Protein AF-A0A968L9D4-F1 (afdb_monomer)

Sequence (248 aa):
WASFGVEYVLESTGVYTDIDKAEAHTRAGAKRVVISAPSKDAPMFVMGVNHDKYRGEPIVSNASCTTNCLAPVAKVLNDNWGIVEGLMTTVHATTATQKTVDGPSKKDWRGGRAAAFNIIPSSTGAAKAVGKVIPELNGKLTGMAFRVPTADVSVVDLTCRLAKPAKYDDIKAVMKKTSETTMKGILGYTEDEVVSSDFIGEVCTSVFDAKAGISLNDNFVKIIAWYDNEWGYSSKCVDLIVHMASVK

Nearest PDB structures (foldseek):
  8i7e-assembly1_A  TM=9.988E-01  e=2.306E-47  Salmonella enterica subsp. enterica serovar Typhi
  4p8r-assembly1_A  TM=9.986E-01  e=4.668E-47  Trypanosoma brucei brucei TREU927
  1gae-assembly1_O  TM=9.908E-01  e=2.028E-47  Escherichia coli
  6m5x-assembly1_Q  TM=9.983E-01  e=6.469E-46  Trichoderma virens Gv29-8
  4lsm-assembly1_A  TM=9.990E-01  e=1.587E-45  Trypanosoma cruzi strain CL Brener

Solvent-accessible surface area (backbone atoms only — not comparable to full-atom values): 12832 Å² total; per-residue (Å²): 68,48,94,74,70,37,46,71,41,77,50,71,84,84,78,51,46,39,54,85,53,45,42,57,48,43,75,38,45,22,68,32,37,39,22,70,36,63,35,91,73,30,57,56,35,36,81,83,66,36,43,89,70,68,82,79,72,49,54,35,11,52,27,39,44,65,26,46,26,48,38,57,59,50,48,58,47,33,77,75,34,32,65,64,37,35,46,32,41,30,51,29,34,47,58,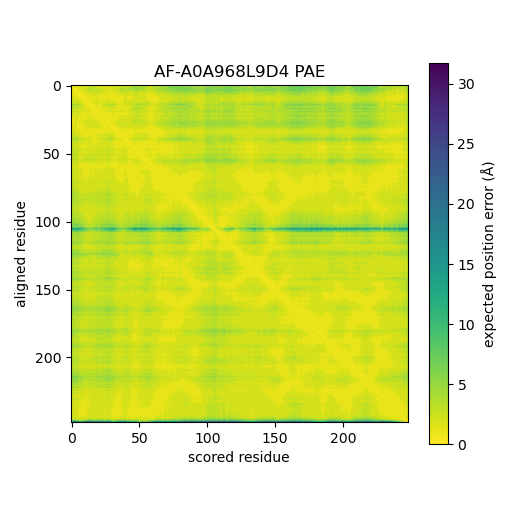92,86,48,29,84,49,75,50,93,35,96,90,39,67,56,50,8,38,28,37,76,79,38,80,33,69,43,86,50,64,41,40,45,49,34,16,71,52,40,62,92,40,49,91,29,34,37,44,38,32,33,33,31,68,37,81,60,33,27,35,40,38,40,40,34,34,37,71,38,74,45,55,68,68,56,53,47,51,52,48,43,54,34,21,74,51,85,26,52,72,36,32,39,63,43,79,68,98,76,59,63,78,80,33,67,78,30,56,28,22,14,29,36,35,60,74,79,31,52,64,84,47,46,37,35,38,35,46,31,29,38,22,15,55,61,48,5,37,51,49,47,52,51,52,50,53,53,50,57,71,69,58,128

Structure (mmCIF, N/CA/C/O backbone):
data_AF-A0A968L9D4-F1
#
_entry.id   AF-A0A968L9D4-F1
#
loop_
_atom_site.group_PDB
_atom_site.id
_atom_site.type_symbol
_atom_site.label_atom_id
_atom_site.label_alt_id
_atom_site.label_comp_id
_atom_site.label_asym_id
_atom_site.label_entity_id
_atom_site.label_seq_id
_atom_site.pdbx_PDB_ins_code
_atom_site.Cartn_x
_atom_site.Cartn_y
_atom_site.Cartn_z
_atom_site.occupancy
_atom_site.B_iso_or_equiv
_atom_site.auth_seq_id
_atom_site.auth_comp_id
_atom_site.auth_asym_id
_atom_site.auth_atom_id
_atom_site.pdbx_PDB_model_num
ATOM 1 N N . TRP A 1 1 ? 10.216 -2.794 -27.868 1.00 97.31 1 TRP A N 1
ATOM 2 C CA . TRP A 1 1 ? 8.783 -3.064 -27.645 1.00 97.31 1 TRP A CA 1
ATOM 3 C C . TRP A 1 1 ? 7.980 -3.069 -28.933 1.00 97.31 1 TRP A C 1
ATOM 5 O O . TRP A 1 1 ? 7.283 -4.052 -29.150 1.00 97.31 1 TRP A O 1
ATOM 15 N N . ALA A 1 2 ? 8.129 -2.072 -29.817 1.00 96.88 2 ALA A N 1
ATOM 16 C CA . ALA A 1 2 ? 7.386 -2.011 -31.087 1.00 96.88 2 ALA A CA 1
ATOM 17 C C . ALA A 1 2 ? 7.438 -3.307 -31.921 1.00 96.88 2 ALA A C 1
ATOM 19 O O . ALA A 1 2 ? 6.403 -3.775 -32.380 1.00 96.88 2 ALA A O 1
ATOM 20 N N . SER A 1 3 ? 8.614 -3.934 -32.058 1.00 97.75 3 SER A N 1
ATOM 21 C CA . SER A 1 3 ? 8.786 -5.186 -32.819 1.00 97.75 3 SER A CA 1
ATOM 22 C C . SER A 1 3 ? 7.979 -6.374 -32.281 1.00 97.75 3 SER A C 1
ATOM 24 O O . SER A 1 3 ? 7.747 -7.326 -33.015 1.00 97.75 3 SER A O 1
ATOM 26 N N . PHE A 1 4 ? 7.570 -6.328 -31.010 1.00 97.12 4 PHE A N 1
ATOM 27 C CA . PHE A 1 4 ? 6.778 -7.363 -30.341 1.00 97.12 4 PHE A CA 1
ATOM 28 C C . PHE A 1 4 ? 5.308 -6.955 -30.153 1.00 97.12 4 PHE A C 1
ATOM 30 O O . PHE A 1 4 ? 4.556 -7.692 -29.527 1.00 97.12 4 PHE A O 1
ATOM 37 N N . GLY A 1 5 ? 4.896 -5.775 -30.636 1.00 97.12 5 GLY A N 1
ATOM 38 C CA . GLY A 1 5 ? 3.528 -5.274 -30.457 1.00 97.12 5 GLY A CA 1
ATOM 39 C C . GLY A 1 5 ? 3.155 -4.943 -29.005 1.00 97.12 5 GLY A C 1
ATOM 40 O O . GLY A 1 5 ? 1.977 -4.922 -28.666 1.00 97.12 5 GLY A O 1
ATOM 41 N N . VAL A 1 6 ? 4.138 -4.703 -28.130 1.00 98.06 6 VAL A N 1
ATOM 42 C CA . VAL A 1 6 ? 3.889 -4.405 -26.710 1.00 98.06 6 VAL A CA 1
ATOM 43 C C . VAL A 1 6 ? 3.475 -2.945 -26.540 1.00 98.06 6 VAL A C 1
ATOM 45 O O . VAL A 1 6 ? 4.286 -2.040 -26.741 1.00 98.06 6 VAL A O 1
ATOM 48 N N . GLU A 1 7 ? 2.223 -2.718 -26.138 1.00 97.69 7 GLU A N 1
ATOM 49 C CA . GLU A 1 7 ? 1.677 -1.372 -25.922 1.00 97.69 7 GLU A CA 1
ATOM 50 C C . GLU A 1 7 ? 1.855 -0.862 -24.486 1.00 97.69 7 GLU A C 1
ATOM 52 O O . GLU A 1 7 ? 2.190 0.308 -24.293 1.00 97.69 7 GLU A O 1
ATOM 57 N N . TYR A 1 8 ? 1.664 -1.732 -23.493 1.00 98.44 8 TYR A N 1
ATOM 58 C CA . TYR A 1 8 ? 1.812 -1.427 -22.069 1.00 98.44 8 TYR A CA 1
ATOM 59 C C . TYR A 1 8 ? 2.992 -2.206 -21.499 1.00 98.44 8 TYR A C 1
ATOM 61 O O . TYR A 1 8 ? 3.118 -3.407 -21.729 1.00 98.44 8 TYR A O 1
ATOM 69 N N . VAL A 1 9 ? 3.844 -1.524 -20.738 1.00 98.56 9 VAL A N 1
ATOM 70 C CA . VAL A 1 9 ? 4.988 -2.131 -20.051 1.00 98.56 9 VAL A CA 1
ATOM 71 C C . VAL A 1 9 ? 4.817 -1.957 -18.551 1.00 98.56 9 VAL A C 1
ATOM 73 O O . VAL A 1 9 ? 4.619 -0.839 -18.078 1.00 98.56 9 VAL A O 1
ATOM 76 N N . LEU A 1 10 ? 4.929 -3.054 -17.807 1.00 98.69 10 LEU A N 1
ATOM 77 C CA . LEU A 1 10 ? 5.096 -3.020 -16.360 1.00 98.69 10 LEU A CA 1
ATOM 78 C C . LEU A 1 10 ? 6.596 -2.936 -16.053 1.00 98.69 10 LEU A C 1
ATOM 80 O O . LEU A 1 10 ? 7.332 -3.896 -16.265 1.00 98.69 10 LEU A O 1
ATOM 84 N N . GLU A 1 11 ? 7.057 -1.777 -15.594 1.00 98.56 11 GLU A N 1
ATOM 85 C CA . GLU A 1 11 ? 8.438 -1.568 -15.161 1.00 98.56 11 GLU A CA 1
ATOM 86 C C . GLU A 1 11 ? 8.583 -2.022 -13.703 1.00 98.56 11 GLU A C 1
ATOM 88 O O . GLU A 1 11 ? 8.188 -1.311 -12.774 1.00 98.56 11 GLU A O 1
ATOM 93 N N . SER A 1 12 ? 9.128 -3.229 -13.527 1.00 98.31 12 SER A N 1
ATOM 94 C CA . SER A 1 12 ? 9.237 -3.921 -12.237 1.00 98.31 12 SER A CA 1
ATOM 95 C C . SER A 1 12 ? 10.659 -4.320 -11.842 1.00 98.31 12 SER A C 1
ATOM 97 O O . SER A 1 12 ? 10.864 -5.217 -11.027 1.00 98.31 12 SER A O 1
ATOM 99 N N . THR A 1 13 ? 11.669 -3.653 -12.401 1.00 97.88 13 THR A N 1
ATOM 100 C CA . THR A 1 13 ? 13.085 -3.878 -12.063 1.00 97.88 13 THR A CA 1
ATOM 101 C C . THR A 1 13 ? 13.489 -3.234 -10.735 1.00 97.88 13 THR A C 1
ATOM 103 O O . THR A 1 13 ? 14.497 -3.607 -10.138 1.00 97.88 13 THR A O 1
ATOM 106 N N . GLY A 1 14 ? 12.745 -2.211 -10.299 1.00 94.50 14 GLY A N 1
ATOM 107 C CA . GLY A 1 14 ? 13.065 -1.398 -9.124 1.00 94.50 14 GLY A CA 1
ATOM 108 C C . GLY A 1 14 ? 14.171 -0.353 -9.336 1.00 94.50 14 GLY A C 1
ATOM 109 O O . GLY A 1 14 ? 14.529 0.336 -8.380 1.00 94.50 14 GLY A O 1
ATOM 110 N N . VAL A 1 15 ? 14.716 -0.195 -10.553 1.00 94.94 15 VAL A N 1
ATOM 111 C CA . VAL A 1 15 ? 15.802 0.773 -10.840 1.00 94.94 15 VAL A CA 1
ATOM 112 C C . VAL A 1 15 ? 15.428 1.894 -11.823 1.00 94.94 15 VAL A C 1
ATOM 114 O O . VAL A 1 15 ? 16.104 2.935 -11.833 1.00 94.94 15 VAL A O 1
ATOM 117 N N . TYR A 1 16 ? 14.343 1.727 -12.591 1.00 96.44 16 TYR A N 1
ATOM 118 C CA . TYR A 1 16 ? 13.787 2.721 -13.525 1.00 96.44 16 TYR A CA 1
ATOM 119 C C . TYR A 1 16 ? 12.490 3.363 -12.995 1.00 96.44 16 TYR A C 1
ATOM 121 O O . TYR A 1 16 ? 11.477 3.425 -13.679 1.00 96.44 16 TYR A O 1
ATOM 129 N N . THR A 1 17 ? 12.515 3.856 -11.754 1.00 97.19 17 THR A N 1
ATOM 130 C CA . THR A 1 17 ? 11.324 4.397 -11.065 1.00 97.19 17 THR A CA 1
ATOM 131 C C . THR A 1 17 ? 11.023 5.872 -11.346 1.00 97.19 17 THR A C 1
ATOM 133 O O . THR A 1 17 ? 10.038 6.400 -10.838 1.00 97.19 17 THR A O 1
ATOM 136 N N . ASP A 1 18 ? 11.875 6.552 -12.106 1.00 96.25 18 ASP A N 1
ATOM 137 C CA . ASP A 1 18 ? 11.737 7.973 -12.446 1.00 96.25 18 ASP A CA 1
ATOM 138 C C . ASP A 1 18 ? 11.293 8.104 -13.908 1.00 96.25 18 ASP A C 1
ATOM 140 O O . ASP A 1 18 ? 11.681 7.260 -14.723 1.00 96.25 18 ASP A O 1
ATOM 144 N N . ILE A 1 19 ? 10.542 9.157 -14.254 1.00 97.50 19 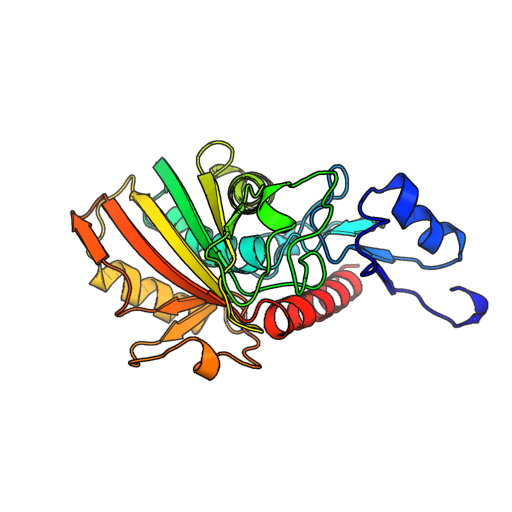ILE A N 1
ATOM 145 C CA . ILE A 1 19 ? 10.019 9.373 -15.620 1.00 97.50 19 ILE A CA 1
ATOM 146 C C . ILE A 1 19 ? 11.130 9.235 -16.673 1.00 97.50 19 ILE A C 1
ATOM 148 O O . ILE A 1 19 ? 11.036 8.355 -17.527 1.00 97.50 19 ILE A O 1
ATOM 152 N N . ASP A 1 20 ? 12.221 10.001 -16.562 1.00 97.31 20 ASP A N 1
ATOM 153 C CA . ASP A 1 20 ? 13.334 10.025 -17.536 1.00 97.31 20 ASP A CA 1
ATOM 154 C C . ASP A 1 20 ? 13.909 8.632 -17.851 1.00 97.31 20 ASP A C 1
ATOM 156 O O . ASP A 1 20 ? 14.368 8.326 -18.960 1.00 97.31 20 ASP A O 1
ATOM 160 N N . LYS A 1 21 ? 13.913 7.777 -16.828 1.00 97.75 21 LYS A N 1
ATOM 161 C CA . LYS A 1 21 ? 14.410 6.407 -16.879 1.00 97.75 21 LYS A CA 1
ATOM 162 C C . LYS A 1 21 ? 13.383 5.471 -17.514 1.00 97.75 21 LYS A C 1
ATOM 164 O O . LYS A 1 21 ? 13.737 4.723 -18.425 1.00 97.75 21 LYS A O 1
ATOM 169 N N . ALA A 1 22 ? 12.131 5.539 -17.067 1.00 98.06 22 ALA A N 1
ATOM 170 C CA . ALA A 1 22 ? 11.022 4.743 -17.589 1.00 98.06 22 ALA A CA 1
ATOM 171 C C . ALA A 1 22 ? 10.701 5.070 -19.064 1.00 98.06 22 ALA A C 1
ATOM 173 O O . ALA A 1 22 ? 10.271 4.194 -19.818 1.00 98.06 22 ALA A O 1
ATOM 174 N N . GLU A 1 23 ? 11.001 6.290 -19.524 1.00 97.56 23 GLU A N 1
ATOM 175 C CA . GLU A 1 23 ? 10.910 6.700 -20.933 1.00 97.56 23 GLU A CA 1
ATOM 176 C C . GLU A 1 23 ? 11.756 5.848 -21.887 1.00 97.56 23 GLU A C 1
ATOM 178 O O . GLU A 1 23 ? 11.517 5.837 -23.095 1.00 97.56 23 GLU A O 1
ATOM 183 N N . ALA A 1 24 ? 12.741 5.093 -21.391 1.00 97.88 24 ALA A N 1
ATOM 184 C CA . ALA A 1 24 ? 13.450 4.125 -22.222 1.00 97.88 24 ALA A CA 1
ATOM 185 C C . ALA A 1 24 ? 12.481 3.134 -22.901 1.00 97.88 24 ALA A C 1
ATOM 187 O O . ALA A 1 24 ? 12.698 2.749 -24.051 1.00 97.88 24 ALA A O 1
ATOM 188 N N . HIS A 1 25 ? 11.378 2.769 -22.240 1.00 98.31 25 HIS A N 1
ATOM 189 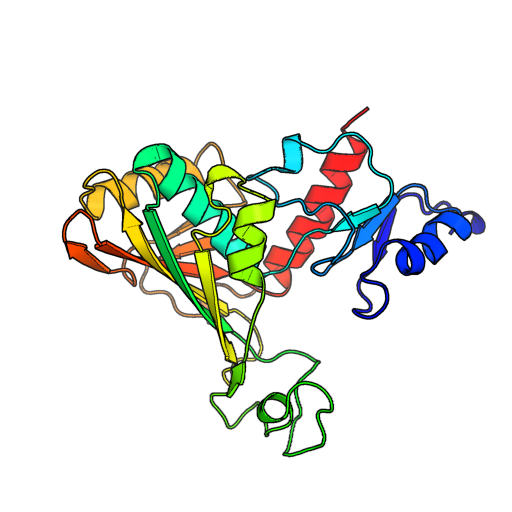C CA . HIS A 1 25 ? 10.363 1.890 -22.816 1.00 98.31 25 HIS A CA 1
ATOM 190 C C . HIS A 1 25 ? 9.504 2.578 -23.876 1.00 98.31 25 HIS A C 1
ATOM 192 O O . HIS A 1 25 ? 9.222 1.968 -24.911 1.00 98.31 25 HIS A O 1
ATOM 198 N N . THR A 1 26 ? 9.120 3.838 -23.667 1.00 96.81 26 THR A N 1
ATOM 199 C CA . THR A 1 26 ? 8.343 4.583 -24.668 1.00 96.81 26 THR A CA 1
ATOM 200 C C . THR A 1 26 ? 9.183 4.863 -25.911 1.00 96.81 26 THR A C 1
ATOM 202 O O . THR A 1 26 ? 8.724 4.623 -27.026 1.00 96.81 26 THR A O 1
ATOM 205 N N . ARG A 1 27 ? 10.470 5.206 -25.745 1.00 97.25 27 ARG A N 1
ATOM 206 C CA . ARG A 1 27 ? 11.447 5.286 -26.850 1.00 97.25 27 ARG A CA 1
ATOM 207 C C . ARG A 1 27 ? 11.612 3.957 -27.595 1.00 97.25 27 ARG A C 1
ATOM 209 O O . ARG A 1 27 ? 11.797 3.955 -28.807 1.00 97.25 27 ARG A O 1
ATOM 216 N N . ALA A 1 28 ? 11.503 2.825 -26.898 1.00 97.50 28 ALA A N 1
ATOM 217 C CA . ALA A 1 28 ? 11.521 1.490 -27.502 1.00 97.50 28 ALA A CA 1
ATOM 218 C C . ALA A 1 28 ? 10.172 1.068 -28.133 1.00 97.50 28 ALA A C 1
ATOM 220 O O . ALA A 1 28 ? 10.032 -0.083 -28.576 1.00 97.50 28 ALA A O 1
ATOM 221 N N . GLY A 1 29 ? 9.183 1.966 -28.173 1.00 97.50 29 GLY A N 1
ATOM 222 C CA . GLY A 1 29 ? 7.918 1.805 -28.886 1.00 97.50 29 GLY A CA 1
ATOM 223 C C . GLY A 1 29 ? 6.720 1.348 -28.052 1.00 97.50 29 GLY A C 1
ATOM 224 O O . GLY A 1 29 ? 5.698 1.012 -28.641 1.00 97.50 29 GLY A O 1
ATOM 225 N N . ALA A 1 30 ? 6.821 1.311 -26.719 1.00 98.06 30 ALA A N 1
ATOM 226 C CA . ALA A 1 30 ? 5.641 1.141 -25.866 1.00 98.06 30 ALA A CA 1
ATOM 227 C C . ALA A 1 30 ? 4.821 2.444 -25.815 1.00 98.06 30 ALA A C 1
ATOM 229 O O . ALA A 1 30 ? 5.381 3.538 -25.855 1.00 98.06 30 ALA A O 1
ATOM 230 N N . LYS A 1 31 ? 3.495 2.347 -25.692 1.00 97.25 31 LYS A N 1
ATOM 231 C CA . LYS A 1 31 ? 2.602 3.515 -25.581 1.00 97.25 31 LYS A CA 1
ATOM 232 C C . LYS A 1 31 ? 2.456 4.004 -24.144 1.00 97.25 31 LYS A C 1
ATOM 234 O O . LYS A 1 31 ? 2.250 5.201 -23.922 1.00 97.25 31 LYS A O 1
ATOM 239 N N . ARG A 1 32 ? 2.493 3.073 -23.188 1.00 98.06 32 ARG A N 1
ATOM 240 C CA . ARG A 1 32 ? 2.259 3.317 -21.763 1.00 98.06 32 ARG A CA 1
ATOM 241 C C . ARG A 1 32 ? 3.229 2.518 -20.899 1.00 98.06 32 ARG A C 1
ATOM 243 O O . ARG A 1 32 ? 3.596 1.395 -21.242 1.00 98.06 32 ARG A O 1
ATOM 250 N N . VAL A 1 33 ? 3.609 3.091 -19.762 1.00 98.69 33 VAL A N 1
ATOM 251 C CA . VAL A 1 33 ? 4.447 2.443 -18.749 1.00 98.69 33 VAL A CA 1
ATOM 252 C C . VAL A 1 33 ? 3.781 2.572 -17.385 1.00 98.69 33 VAL A C 1
ATOM 254 O O . VAL A 1 33 ? 3.400 3.669 -16.976 1.00 98.69 33 VAL A O 1
ATOM 257 N N . VAL A 1 34 ? 3.674 1.455 -16.673 1.00 98.75 34 VAL A N 1
ATOM 258 C CA . VAL A 1 34 ? 3.269 1.406 -15.268 1.00 98.75 34 VAL A CA 1
ATOM 259 C C . VAL A 1 34 ? 4.486 1.012 -14.446 1.00 98.75 34 VAL A C 1
ATOM 261 O O . VAL A 1 34 ? 5.035 -0.068 -14.623 1.00 98.75 34 VAL A O 1
ATOM 264 N N . ILE A 1 35 ? 4.925 1.890 -13.554 1.00 98.81 35 ILE A N 1
ATOM 265 C CA . ILE A 1 35 ? 6.032 1.638 -12.633 1.00 98.81 35 ILE A CA 1
ATOM 266 C C . ILE A 1 35 ? 5.476 0.888 -11.418 1.00 98.81 35 ILE A C 1
ATOM 268 O O . ILE A 1 35 ? 4.587 1.398 -10.727 1.00 98.81 35 ILE A O 1
ATOM 272 N N . SER A 1 36 ? 6.023 -0.293 -11.119 1.00 98.56 36 SER A N 1
ATOM 273 C CA . SER A 1 36 ? 5.596 -1.147 -9.998 1.00 98.56 36 SER A CA 1
ATOM 274 C C . SER A 1 36 ? 6.269 -0.763 -8.664 1.00 98.56 36 SER A C 1
ATOM 276 O O . SER A 1 36 ? 6.639 -1.612 -7.848 1.00 98.56 36 SER A O 1
ATOM 278 N N . ALA A 1 37 ? 6.492 0.533 -8.464 1.00 98.00 37 ALA A N 1
ATOM 279 C CA . ALA A 1 37 ? 7.081 1.118 -7.268 1.00 98.00 37 ALA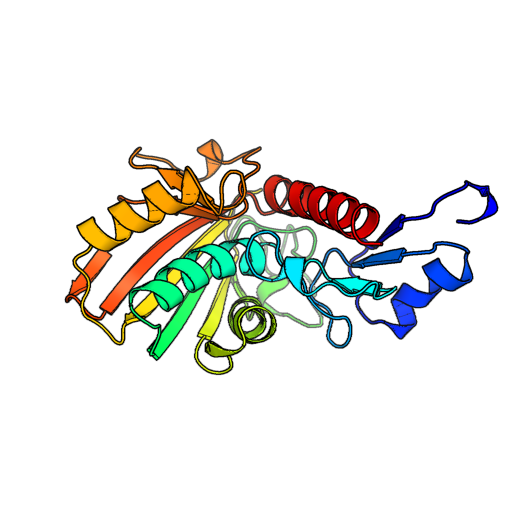 A CA 1
ATOM 280 C C . ALA A 1 37 ? 6.705 2.605 -7.179 1.00 98.00 37 ALA A C 1
ATOM 282 O O . ALA A 1 37 ? 6.353 3.205 -8.202 1.00 98.00 37 ALA A O 1
ATOM 283 N N . PRO A 1 38 ? 6.820 3.245 -5.999 1.00 96.62 38 PRO A N 1
ATOM 284 C CA . PRO A 1 38 ? 6.668 4.689 -5.886 1.00 96.62 38 PRO A CA 1
ATOM 285 C C . PRO A 1 38 ? 7.634 5.429 -6.807 1.00 96.62 38 PRO A C 1
ATOM 287 O O . PRO A 1 38 ? 8.823 5.116 -6.856 1.00 96.62 38 PRO A O 1
ATOM 290 N N . SER A 1 39 ? 7.121 6.459 -7.472 1.00 96.75 39 SER A N 1
ATOM 291 C CA . SER A 1 39 ? 7.923 7.376 -8.272 1.00 96.75 39 SER A CA 1
ATOM 292 C C . SER A 1 39 ? 8.040 8.739 -7.592 1.00 96.75 39 SER A C 1
ATOM 294 O O . SER A 1 39 ? 7.134 9.193 -6.876 1.00 96.75 39 SER A O 1
ATOM 296 N N . LYS A 1 40 ? 9.181 9.404 -7.798 1.00 93.88 40 LYS A N 1
ATOM 297 C CA . LYS A 1 40 ? 9.388 10.773 -7.316 1.00 93.88 40 LYS A CA 1
ATOM 298 C C . LYS A 1 40 ? 8.600 11.789 -8.151 1.00 93.88 40 LYS A C 1
ATOM 300 O O . LYS A 1 40 ? 8.139 12.778 -7.584 1.00 93.88 40 LYS A O 1
ATOM 305 N N . ASP A 1 41 ? 8.435 11.517 -9.445 1.00 96.44 41 ASP A N 1
ATOM 306 C CA . ASP A 1 41 ? 7.957 12.447 -10.471 1.00 96.44 41 ASP A CA 1
ATOM 307 C C . ASP A 1 41 ? 6.773 11.908 -11.291 1.00 96.44 41 ASP A C 1
ATOM 309 O O . ASP A 1 41 ? 5.951 12.711 -11.728 1.00 96.44 41 ASP A O 1
ATOM 313 N N . ALA A 1 42 ? 6.608 10.588 -11.439 1.00 97.81 42 ALA A N 1
ATOM 314 C CA . ALA A 1 42 ? 5.426 10.024 -12.091 1.00 97.81 42 ALA A CA 1
ATOM 315 C C . ALA A 1 42 ? 4.175 10.119 -11.192 1.00 97.81 42 ALA A C 1
ATOM 317 O O . ALA A 1 42 ? 4.259 9.863 -9.980 1.00 97.81 42 ALA A O 1
ATOM 318 N N . PRO A 1 43 ? 2.998 10.449 -11.759 1.00 98.00 43 PRO A N 1
ATOM 319 C CA . PRO A 1 43 ? 1.745 10.456 -11.014 1.00 98.00 43 PRO A CA 1
ATOM 320 C C . PRO A 1 43 ? 1.446 9.056 -10.472 1.00 98.00 43 PRO A C 1
ATOM 322 O O . PRO A 1 43 ? 1.610 8.048 -11.164 1.00 98.00 43 PRO A O 1
ATOM 325 N N . MET A 1 44 ? 1.026 9.005 -9.208 1.00 98.50 44 MET A N 1
ATOM 326 C CA . MET A 1 44 ? 0.700 7.758 -8.523 1.00 98.50 44 MET A CA 1
ATOM 327 C C . MET A 1 44 ? -0.803 7.527 -8.499 1.00 98.50 44 MET A C 1
ATOM 329 O O . MET A 1 44 ? -1.572 8.418 -8.127 1.00 98.50 44 MET A O 1
ATOM 333 N N . PHE A 1 45 ? -1.195 6.299 -8.815 1.00 98.81 45 PHE A N 1
ATOM 334 C CA . PHE A 1 45 ? -2.575 5.848 -8.757 1.00 98.81 45 PHE A CA 1
ATOM 335 C C . PHE A 1 45 ? -2.693 4.619 -7.865 1.00 98.81 45 PHE A C 1
ATOM 337 O O . PHE A 1 45 ? -1.825 3.751 -7.855 1.00 98.81 45 PHE A O 1
ATOM 344 N N . VAL A 1 46 ? -3.779 4.580 -7.100 1.00 98.81 46 VAL A N 1
ATOM 345 C CA . VAL A 1 46 ? -4.214 3.433 -6.308 1.00 98.81 46 VAL A CA 1
ATOM 346 C C . VAL A 1 46 ? -5.648 3.114 -6.723 1.00 98.81 46 VAL A C 1
ATOM 348 O O . VAL A 1 46 ? -6.540 3.977 -6.683 1.00 98.81 46 VAL A O 1
ATOM 351 N N . MET A 1 47 ? -5.862 1.868 -7.146 1.00 98.69 47 MET A N 1
ATOM 352 C CA . MET A 1 47 ? -7.179 1.362 -7.534 1.00 98.69 47 MET A CA 1
ATOM 353 C C . MET A 1 47 ? -8.167 1.488 -6.366 1.00 98.69 47 MET A C 1
ATOM 355 O O . MET A 1 47 ? -7.806 1.310 -5.207 1.00 98.69 47 MET A O 1
ATOM 359 N N . GLY A 1 48 ? -9.408 1.882 -6.657 1.00 97.75 48 GLY A N 1
ATOM 360 C CA . GLY A 1 48 ? -10.427 2.199 -5.644 1.00 97.75 48 GLY A CA 1
ATOM 361 C C . GLY A 1 48 ? -10.254 3.542 -4.914 1.00 97.75 48 GLY A C 1
ATOM 362 O O . GLY A 1 48 ? -11.177 3.971 -4.228 1.00 97.75 48 GLY A O 1
ATOM 363 N N . VAL A 1 49 ? -9.119 4.239 -5.070 1.00 98.62 49 VAL A N 1
ATOM 364 C CA . VAL A 1 49 ? -8.841 5.500 -4.351 1.00 98.62 49 VAL A CA 1
ATOM 365 C C . VAL A 1 49 ? -8.842 6.713 -5.277 1.00 98.62 49 VAL A C 1
ATOM 367 O O . VAL A 1 49 ? -9.637 7.624 -5.067 1.00 98.62 49 VAL A O 1
ATOM 370 N N . ASN A 1 50 ? -7.955 6.739 -6.277 1.00 98.62 50 ASN A N 1
ATOM 371 C CA . ASN A 1 50 ? -7.801 7.887 -7.185 1.00 98.62 50 ASN A CA 1
ATOM 372 C C . ASN A 1 50 ? -7.528 7.505 -8.647 1.00 98.62 50 ASN A C 1
ATOM 374 O O . ASN A 1 50 ? -7.181 8.373 -9.443 1.00 98.62 50 ASN A O 1
ATOM 378 N N . HIS A 1 51 ? -7.614 6.219 -8.995 1.00 98.12 51 HIS A N 1
ATOM 379 C CA . HIS A 1 51 ? -7.457 5.724 -10.367 1.00 98.12 51 HIS A CA 1
ATOM 380 C C . HIS A 1 51 ? -8.349 6.457 -11.387 1.00 98.12 51 HIS A C 1
ATOM 382 O O . HIS A 1 51 ? -7.897 6.764 -12.483 1.00 98.12 51 HIS A O 1
ATOM 388 N N . ASP A 1 52 ? -9.554 6.862 -10.986 1.00 97.50 52 ASP A N 1
ATOM 389 C CA . ASP A 1 52 ? -10.492 7.688 -11.754 1.00 97.50 52 ASP A CA 1
ATOM 390 C C . ASP A 1 52 ? -9.954 9.080 -12.134 1.00 97.50 52 ASP A C 1
ATOM 392 O O . ASP A 1 52 ? -10.544 9.768 -12.971 1.00 97.50 52 ASP A O 1
ATOM 396 N N . LYS A 1 53 ? -8.836 9.516 -11.542 1.00 98.00 53 LYS A N 1
ATOM 397 C CA . LYS A 1 53 ? -8.117 10.745 -11.902 1.00 98.00 53 LYS A CA 1
ATOM 398 C C . LYS A 1 53 ? -7.117 10.552 -13.042 1.00 98.00 53 LYS A C 1
ATOM 400 O O . LYS A 1 53 ? -6.546 11.549 -13.463 1.00 98.00 53 LYS A O 1
ATOM 405 N N . TYR A 1 54 ? -6.914 9.336 -13.551 1.00 98.31 54 TYR A N 1
ATOM 406 C CA . TYR A 1 54 ? -6.074 9.092 -14.726 1.00 98.31 54 TYR A CA 1
ATOM 407 C C . TYR A 1 54 ? -6.621 9.839 -15.954 1.00 98.31 54 TYR A C 1
ATOM 409 O O . TYR A 1 54 ? -7.828 9.831 -16.214 1.00 98.31 54 TYR A O 1
ATOM 417 N N . ARG A 1 55 ? -5.752 10.524 -16.700 1.00 97.06 55 ARG A N 1
ATOM 418 C CA . ARG A 1 55 ? -6.099 11.361 -17.867 1.00 97.06 55 ARG A CA 1
ATOM 419 C C . ARG A 1 55 ? -5.260 11.025 -19.100 1.00 97.06 55 ARG A C 1
ATOM 421 O O . ARG A 1 55 ? -5.040 11.879 -19.954 1.00 97.06 55 ARG A O 1
ATOM 428 N N . GLY A 1 56 ? -4.800 9.781 -19.214 1.00 96.69 56 GLY A N 1
ATOM 429 C CA . GLY A 1 56 ? -4.035 9.334 -20.378 1.00 96.69 56 GLY A CA 1
ATOM 430 C C . GLY A 1 56 ? -2.530 9.576 -20.261 1.00 96.69 56 GLY A C 1
ATOM 431 O O . GLY A 1 56 ? -1.832 9.534 -21.276 1.00 96.69 56 GLY A O 1
ATOM 432 N N . GLU A 1 57 ? -2.012 9.812 -19.052 1.00 97.31 57 GLU A N 1
ATOM 433 C CA . GLU A 1 57 ? -0.583 9.996 -18.811 1.00 97.31 57 GLU A CA 1
ATOM 434 C C . GLU A 1 57 ? 0.218 8.788 -19.340 1.00 97.31 57 GLU A C 1
ATOM 436 O O . GLU A 1 57 ? -0.199 7.634 -19.165 1.00 97.31 57 GLU A O 1
ATOM 441 N N . PRO A 1 58 ? 1.361 9.022 -20.014 1.00 97.12 58 PRO A N 1
ATOM 442 C CA . PRO A 1 58 ? 2.116 7.956 -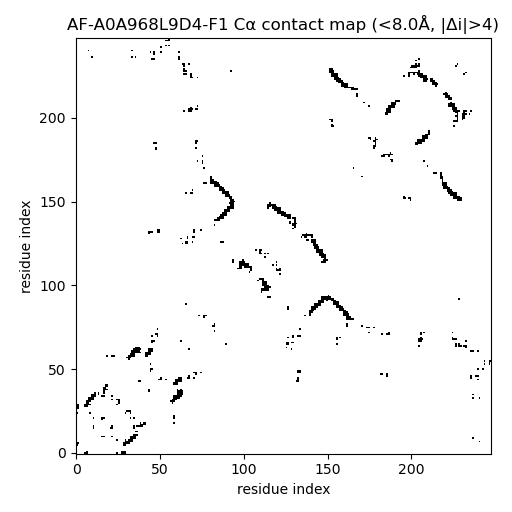20.662 1.00 97.12 58 PRO A CA 1
ATOM 443 C C . PRO A 1 58 ? 2.870 7.069 -19.670 1.00 97.12 58 PRO A C 1
ATOM 445 O O . PRO A 1 58 ? 3.059 5.884 -19.928 1.00 97.12 58 PRO A O 1
ATOM 448 N N . ILE A 1 59 ? 3.309 7.637 -18.548 1.00 98.50 59 ILE A N 1
ATOM 449 C CA . ILE A 1 59 ? 4.096 6.956 -17.524 1.00 98.50 59 ILE A CA 1
ATOM 450 C C . ILE A 1 59 ? 3.445 7.258 -16.183 1.00 98.50 59 ILE A C 1
ATOM 452 O O . ILE A 1 59 ? 3.305 8.420 -15.805 1.00 98.50 59 ILE A O 1
ATOM 456 N N . VAL A 1 60 ? 3.042 6.210 -15.475 1.00 98.69 60 VAL A N 1
ATOM 457 C CA . VAL A 1 60 ? 2.381 6.304 -14.172 1.00 98.69 60 VAL A CA 1
ATOM 458 C C . VAL A 1 60 ? 3.022 5.339 -13.185 1.00 98.69 60 VAL A C 1
ATOM 460 O O . VAL A 1 60 ? 3.751 4.431 -13.576 1.00 98.69 60 VAL A O 1
ATOM 463 N N . SER A 1 61 ? 2.744 5.508 -11.898 1.00 98.75 61 SER A N 1
ATOM 464 C CA . SER A 1 61 ? 3.183 4.598 -10.842 1.00 98.75 61 SER A CA 1
ATOM 465 C C . SER A 1 61 ? 1.980 3.984 -10.133 1.00 98.75 61 SER A C 1
ATOM 467 O O . SER A 1 61 ? 1.040 4.691 -9.772 1.00 98.75 61 SER A O 1
ATOM 469 N N . ASN A 1 62 ? 2.041 2.679 -9.861 1.00 98.69 62 ASN A N 1
ATOM 470 C CA . ASN A 1 62 ? 1.051 1.987 -9.030 1.00 98.69 62 ASN A CA 1
ATOM 471 C C . ASN A 1 62 ? 1.347 2.139 -7.518 1.00 98.69 62 ASN A C 1
ATOM 473 O O . ASN A 1 62 ? 0.955 1.309 -6.701 1.00 98.69 62 ASN A O 1
ATOM 477 N N . ALA A 1 63 ? 2.110 3.166 -7.125 1.00 98.56 63 ALA A N 1
ATOM 478 C CA . ALA A 1 63 ? 2.590 3.388 -5.761 1.00 98.56 63 ALA A CA 1
ATOM 479 C C . ALA A 1 63 ? 3.341 2.164 -5.180 1.00 98.56 63 ALA A C 1
ATOM 481 O O . ALA A 1 63 ? 4.087 1.499 -5.893 1.00 98.56 63 ALA A O 1
ATOM 482 N N . SER A 1 64 ? 3.204 1.889 -3.877 1.00 98.69 64 SER A N 1
ATOM 483 C CA . SER A 1 64 ? 3.782 0.711 -3.199 1.00 98.69 64 SER A CA 1
ATOM 484 C C . SER A 1 64 ? 2.694 -0.235 -2.694 1.00 98.69 64 SER A C 1
ATOM 486 O O . SER A 1 64 ? 1.551 0.196 -2.520 1.00 98.69 64 SER A O 1
ATOM 488 N N . CYS A 1 65 ? 3.056 -1.479 -2.372 1.00 98.62 65 CYS A N 1
ATOM 489 C CA . CYS A 1 65 ? 2.188 -2.431 -1.671 1.00 98.62 65 CYS A CA 1
ATOM 490 C C . CYS A 1 65 ? 1.586 -1.825 -0.387 1.00 98.62 65 CYS A C 1
ATOM 492 O O . CYS A 1 65 ? 0.368 -1.777 -0.238 1.00 98.62 65 CYS A O 1
ATOM 494 N N . THR A 1 66 ? 2.407 -1.222 0.478 1.00 98.81 66 THR A N 1
ATOM 495 C CA . THR A 1 66 ? 1.933 -0.581 1.715 1.00 98.81 66 THR A CA 1
ATOM 496 C C . THR A 1 66 ? 0.999 0.607 1.452 1.00 98.81 66 THR A C 1
ATOM 498 O O . THR A 1 66 ? 0.031 0.794 2.183 1.00 98.81 66 THR A O 1
ATOM 501 N N . THR A 1 67 ? 1.241 1.423 0.417 1.00 98.81 67 THR A N 1
ATOM 502 C CA . THR A 1 67 ? 0.317 2.520 0.058 1.00 98.81 67 THR A CA 1
ATOM 503 C C . THR A 1 67 ? -1.015 1.976 -0.464 1.00 98.81 67 THR A C 1
ATOM 505 O O . THR A 1 67 ? -2.054 2.521 -0.105 1.00 98.81 67 THR A O 1
ATOM 508 N N . ASN A 1 68 ? -0.999 0.895 -1.252 1.00 98.88 68 ASN A N 1
ATOM 509 C CA . ASN A 1 68 ? -2.214 0.218 -1.721 1.00 98.88 68 ASN A CA 1
ATOM 510 C C . ASN A 1 68 ? -3.005 -0.441 -0.576 1.00 98.88 68 ASN A C 1
ATOM 512 O O . ASN A 1 68 ? -4.221 -0.573 -0.691 1.00 98.88 68 ASN A O 1
ATOM 516 N N . CYS A 1 69 ? -2.347 -0.799 0.530 1.00 98.88 69 CYS A N 1
ATOM 517 C CA . CYS A 1 69 ? -3.017 -1.258 1.747 1.00 98.88 69 CYS A CA 1
ATOM 518 C C . CYS A 1 69 ? -3.583 -0.108 2.587 1.00 98.88 69 CYS A C 1
ATOM 520 O O . CYS A 1 69 ? -4.750 -0.126 2.975 1.00 98.88 69 CYS A O 1
ATOM 522 N N . LEU A 1 70 ? -2.781 0.926 2.845 1.00 98.88 70 LEU A N 1
ATOM 523 C CA . LEU A 1 70 ? -3.158 2.018 3.741 1.00 98.88 70 LEU A CA 1
ATOM 524 C C . LEU A 1 70 ? -4.191 2.975 3.125 1.00 98.88 70 LEU A C 1
ATOM 526 O O . LEU A 1 70 ? -5.061 3.475 3.834 1.00 98.88 70 LEU A O 1
ATOM 530 N N . ALA A 1 71 ? -4.094 3.280 1.828 1.00 98.88 71 ALA A N 1
ATOM 531 C CA . ALA A 1 71 ? -4.935 4.305 1.212 1.00 98.88 71 ALA A CA 1
ATOM 532 C C . ALA A 1 71 ? -6.439 3.951 1.202 1.00 98.88 71 ALA A C 1
ATOM 534 O O . ALA A 1 71 ? -7.222 4.841 1.536 1.00 98.88 71 ALA A O 1
ATOM 535 N N . PRO A 1 72 ? -6.879 2.707 0.906 1.00 98.81 72 PRO A N 1
ATOM 536 C CA . PRO A 1 72 ? -8.293 2.333 0.992 1.00 98.81 72 PRO A CA 1
ATOM 537 C C . PRO A 1 72 ? -8.889 2.544 2.390 1.00 98.81 72 PRO A C 1
ATOM 539 O O . PRO A 1 72 ? -9.878 3.263 2.526 1.00 98.81 72 PRO A O 1
ATOM 542 N N . VAL A 1 73 ? -8.254 2.018 3.445 1.00 98.69 73 VAL A N 1
ATOM 543 C CA . VAL A 1 73 ? -8.750 2.194 4.824 1.00 98.69 73 VAL A CA 1
ATOM 544 C C . VAL A 1 73 ? -8.704 3.656 5.269 1.00 98.69 73 VAL A C 1
ATOM 546 O O . VAL A 1 73 ? -9.651 4.143 5.884 1.00 98.69 73 VAL A O 1
ATOM 549 N N . ALA A 1 74 ? -7.654 4.398 4.901 1.00 98.88 74 ALA A N 1
ATOM 550 C CA . ALA A 1 74 ? -7.554 5.823 5.204 1.00 98.88 74 ALA A CA 1
ATOM 551 C C . ALA A 1 74 ? -8.646 6.638 4.495 1.00 98.88 74 ALA A C 1
ATOM 553 O O . ALA A 1 74 ? -9.209 7.549 5.100 1.00 98.88 74 ALA A O 1
ATOM 554 N N . LYS A 1 75 ? -8.981 6.296 3.243 1.00 98.81 75 LYS A N 1
ATOM 555 C CA . LYS A 1 75 ? -10.082 6.915 2.497 1.00 98.81 75 LYS A CA 1
ATOM 556 C C . LYS A 1 75 ? -11.417 6.678 3.194 1.00 98.81 75 LYS A C 1
ATOM 558 O O . LYS A 1 75 ? -12.125 7.643 3.460 1.00 98.81 75 LYS A O 1
ATOM 563 N N . VAL A 1 76 ? -11.729 5.430 3.552 1.00 98.75 76 VAL A N 1
ATOM 564 C CA . VAL A 1 76 ? -12.984 5.100 4.248 1.00 98.75 76 VAL A CA 1
ATOM 565 C C . VAL A 1 76 ? -13.104 5.869 5.564 1.00 98.75 76 VAL A C 1
ATOM 567 O O . VAL A 1 76 ? -14.134 6.494 5.819 1.00 98.75 76 VAL A O 1
ATOM 570 N N . LEU A 1 77 ? -12.047 5.890 6.380 1.00 98.81 77 LEU A N 1
ATOM 571 C CA . LEU A 1 77 ? -12.047 6.631 7.643 1.00 98.81 77 LEU A CA 1
ATOM 572 C C . LEU A 1 77 ? -12.214 8.140 7.428 1.00 98.81 77 LEU A C 1
ATOM 574 O O . LEU A 1 77 ? -13.006 8.786 8.116 1.00 98.81 77 LEU A O 1
ATOM 578 N N . ASN A 1 78 ? -11.475 8.709 6.474 1.00 98.81 78 ASN A N 1
ATOM 579 C CA . ASN A 1 78 ? -11.496 10.141 6.214 1.00 98.81 78 ASN A CA 1
ATOM 580 C C . ASN A 1 78 ? -12.846 10.616 5.665 1.00 98.81 78 ASN A C 1
ATOM 582 O O . ASN A 1 78 ? -13.360 11.628 6.133 1.00 98.81 78 ASN A O 1
ATOM 586 N N . ASP A 1 79 ? -13.437 9.877 4.729 1.00 98.62 79 ASP A N 1
ATOM 587 C CA . ASP A 1 79 ? -14.709 10.247 4.104 1.00 98.62 79 ASP A CA 1
ATOM 588 C C . ASP A 1 79 ? -15.868 10.254 5.122 1.00 98.62 79 ASP A C 1
ATOM 590 O O . ASP A 1 79 ? -16.788 11.064 5.014 1.00 98.62 79 ASP A O 1
ATOM 594 N N . ASN A 1 80 ? -15.813 9.390 6.144 1.00 98.75 80 ASN A N 1
ATOM 595 C CA . ASN A 1 80 ? -16.884 9.246 7.135 1.00 98.75 80 ASN A CA 1
ATOM 596 C C . ASN A 1 80 ? -16.665 10.111 8.390 1.00 98.75 80 ASN A C 1
ATOM 598 O O . ASN A 1 80 ? -17.577 10.824 8.825 1.00 98.75 80 ASN A O 1
ATOM 602 N N . TRP A 1 81 ? -15.453 10.103 8.954 1.00 98.81 81 TRP A N 1
ATOM 603 C CA . TRP A 1 81 ? -15.159 10.755 10.240 1.00 98.81 81 TRP A CA 1
ATOM 604 C C . TRP A 1 81 ? -14.081 11.833 10.174 1.00 98.81 81 TRP A C 1
ATOM 606 O O . TRP A 1 81 ? -13.940 12.601 11.127 1.00 98.81 81 TRP A O 1
ATOM 616 N N . GLY A 1 82 ? -13.366 11.939 9.054 1.00 98.75 82 GLY A N 1
ATOM 617 C CA . GLY A 1 82 ? -12.233 12.841 8.877 1.00 98.75 82 GLY A CA 1
ATOM 618 C C . GLY A 1 82 ? -11.017 12.390 9.679 1.00 98.75 82 GLY A C 1
ATOM 619 O O . GLY A 1 82 ? -11.092 12.229 10.894 1.00 98.75 82 GLY A O 1
ATOM 620 N N . ILE A 1 83 ? -9.865 12.237 9.027 1.00 98.88 83 ILE A N 1
ATOM 621 C CA . ILE A 1 83 ? -8.603 12.015 9.742 1.00 98.88 83 ILE A CA 1
ATOM 622 C C . ILE A 1 83 ? -7.976 13.378 10.037 1.00 98.88 83 ILE A C 1
ATOM 624 O O . ILE A 1 83 ? -7.755 14.187 9.128 1.00 98.88 83 ILE A O 1
ATOM 628 N N . VAL A 1 84 ? -7.681 13.633 11.312 1.00 98.81 84 VAL A N 1
ATOM 629 C CA . VAL A 1 84 ? -6.945 14.831 11.734 1.00 98.81 84 VAL A CA 1
ATOM 630 C C . VAL A 1 84 ? -5.449 14.612 11.554 1.00 98.81 84 VAL A C 1
ATOM 632 O O . VAL A 1 84 ? -4.780 15.417 10.914 1.00 98.81 84 VAL A O 1
ATOM 635 N N . GLU A 1 85 ? -4.947 13.500 12.081 1.00 98.81 85 GLU A N 1
ATOM 636 C CA . GLU A 1 85 ? -3.556 13.069 11.981 1.00 98.81 85 GLU A CA 1
ATOM 637 C C . GLU A 1 85 ? -3.463 11.560 12.230 1.00 98.81 85 GLU A C 1
ATOM 639 O O . GLU A 1 85 ? -4.337 10.969 12.875 1.00 98.81 85 GLU A O 1
ATOM 644 N N . GLY A 1 86 ? -2.409 10.926 11.727 1.00 98.75 86 GLY A N 1
ATOM 645 C CA . GLY A 1 86 ? -2.181 9.506 11.945 1.00 98.75 86 GLY A CA 1
ATOM 646 C C . GLY A 1 86 ? -0.743 9.074 11.701 1.00 98.75 86 GLY A C 1
ATOM 647 O O . GLY A 1 86 ? -0.012 9.644 10.887 1.00 98.75 86 GLY A O 1
ATOM 648 N N . LEU A 1 87 ? -0.353 8.033 12.425 1.00 98.81 87 LEU A N 1
ATOM 649 C CA . LEU A 1 87 ? 0.934 7.373 12.312 1.00 98.81 87 LEU A CA 1
ATOM 650 C C . LEU A 1 87 ? 0.716 5.923 11.910 1.00 98.81 87 LEU A C 1
ATOM 652 O O . LEU A 1 87 ? -0.088 5.213 12.512 1.00 98.81 87 LEU A O 1
ATOM 656 N N . MET A 1 88 ? 1.449 5.502 10.886 1.00 98.75 88 MET A N 1
ATOM 657 C CA . MET A 1 88 ? 1.422 4.134 10.396 1.00 98.75 88 MET A CA 1
ATOM 658 C C . MET A 1 88 ? 2.706 3.397 10.769 1.00 98.75 88 MET A C 1
ATOM 660 O O . MET A 1 88 ? 3.811 3.912 10.585 1.00 98.75 88 MET A O 1
ATOM 664 N N . THR A 1 89 ? 2.549 2.165 11.226 1.00 98.94 89 THR A N 1
ATOM 665 C CA . THR A 1 89 ? 3.608 1.162 11.226 1.00 98.94 89 THR A CA 1
ATOM 666 C C . THR A 1 89 ? 3.188 0.061 10.274 1.00 98.94 89 THR A C 1
ATOM 668 O O . THR A 1 89 ? 2.063 -0.414 10.350 1.00 98.94 89 THR A O 1
ATOM 671 N N . THR A 1 90 ? 4.075 -0.383 9.390 1.00 98.81 90 THR A N 1
ATOM 672 C CA . THR A 1 90 ? 3.853 -1.651 8.691 1.00 98.81 90 THR A CA 1
ATOM 673 C C . THR A 1 90 ? 4.807 -2.702 9.226 1.00 98.81 90 THR A C 1
ATOM 675 O O . THR A 1 90 ? 6.022 -2.493 9.254 1.00 98.81 90 THR A O 1
ATOM 678 N N . VAL A 1 91 ? 4.250 -3.819 9.684 1.00 98.88 91 VAL A N 1
ATOM 679 C CA . VAL A 1 91 ? 5.017 -5.027 9.980 1.00 98.88 91 VAL A CA 1
ATOM 680 C C . VAL A 1 91 ? 5.044 -5.811 8.682 1.00 98.88 91 VAL A C 1
ATOM 682 O O . VAL A 1 91 ? 4.017 -6.299 8.217 1.00 98.88 91 VAL A O 1
ATOM 685 N N . HIS A 1 92 ? 6.200 -5.802 8.036 1.00 98.88 92 HIS A N 1
ATOM 686 C CA . HIS A 1 92 ? 6.327 -6.163 6.638 1.00 98.88 92 HIS A CA 1
ATOM 687 C C . HIS A 1 92 ? 7.230 -7.380 6.474 1.00 98.88 92 HIS A C 1
ATOM 689 O O . HIS A 1 92 ? 8.308 -7.443 7.072 1.00 98.88 92 HIS A O 1
ATOM 695 N N . ALA A 1 93 ? 6.827 -8.300 5.603 1.00 98.75 93 ALA A N 1
ATOM 696 C CA . ALA A 1 93 ? 7.654 -9.417 5.178 1.00 98.75 93 ALA A CA 1
ATOM 697 C C . ALA A 1 93 ? 9.012 -8.968 4.624 1.00 98.75 93 ALA A C 1
ATOM 699 O O . ALA A 1 93 ? 9.217 -7.819 4.196 1.00 98.75 93 ALA A O 1
ATOM 700 N N . THR A 1 94 ? 9.953 -9.903 4.642 1.00 98.19 94 THR A N 1
ATOM 701 C CA . THR A 1 94 ? 11.263 -9.726 4.028 1.00 98.19 94 THR A CA 1
ATOM 702 C C . THR A 1 94 ? 11.141 -9.657 2.504 1.00 98.19 94 THR A C 1
ATOM 704 O O . THR A 1 94 ? 10.310 -10.321 1.910 1.00 98.19 94 THR A O 1
ATOM 707 N N . THR A 1 95 ? 11.981 -8.848 1.856 1.00 97.81 95 THR A N 1
ATOM 708 C CA . THR A 1 95 ? 11.999 -8.683 0.390 1.00 97.81 95 THR A CA 1
ATOM 709 C C . THR A 1 95 ? 13.381 -8.977 -0.192 1.00 97.81 95 THR A C 1
ATOM 711 O O . THR A 1 95 ? 14.382 -9.003 0.530 1.00 97.81 95 THR A O 1
ATOM 714 N N . ALA A 1 96 ? 13.468 -9.074 -1.522 1.00 97.25 96 ALA A N 1
ATOM 715 C CA . ALA A 1 96 ? 14.713 -9.306 -2.263 1.00 97.25 96 ALA A CA 1
ATOM 716 C C . ALA A 1 96 ? 15.833 -8.268 -2.009 1.00 97.25 96 ALA A C 1
ATOM 718 O O . ALA A 1 96 ? 16.997 -8.503 -2.334 1.00 97.25 96 ALA A O 1
ATOM 719 N N . THR A 1 97 ? 15.514 -7.109 -1.424 1.00 94.69 97 THR A N 1
ATOM 720 C CA . THR A 1 97 ? 16.517 -6.079 -1.100 1.00 94.69 97 THR A CA 1
ATOM 721 C C . THR A 1 97 ? 17.351 -6.420 0.144 1.00 94.69 97 THR A C 1
ATOM 723 O O . THR A 1 97 ? 18.483 -5.940 0.276 1.00 94.69 97 THR A O 1
ATOM 726 N N . GLN A 1 98 ? 16.839 -7.281 1.028 1.00 97.38 98 GLN A N 1
ATOM 727 C CA . GLN A 1 98 ? 17.495 -7.683 2.276 1.00 97.38 98 GLN A CA 1
ATOM 728 C C . GLN A 1 98 ? 18.557 -8.776 2.040 1.00 97.38 98 GLN A C 1
ATOM 730 O O . GLN A 1 98 ? 18.883 -9.116 0.898 1.00 97.38 98 GLN A O 1
ATOM 735 N N . LYS A 1 99 ? 19.207 -9.247 3.111 1.00 97.75 99 LYS A N 1
ATOM 736 C CA . LYS A 1 99 ? 20.359 -10.159 3.049 1.00 97.75 99 LYS A CA 1
ATOM 737 C C . LYS A 1 99 ? 20.119 -11.397 3.910 1.00 97.75 99 LYS A C 1
ATOM 739 O O . LYS A 1 99 ? 19.505 -11.312 4.971 1.00 97.75 99 LYS A O 1
ATOM 744 N N . THR A 1 100 ? 20.601 -12.549 3.445 1.00 98.12 100 THR A N 1
ATOM 745 C CA . THR A 1 100 ? 20.489 -13.828 4.168 1.00 98.12 100 THR A CA 1
ATOM 746 C C . THR A 1 100 ? 21.294 -13.813 5.467 1.00 98.12 100 THR A C 1
ATOM 748 O O . THR A 1 100 ? 20.817 -14.281 6.495 1.00 98.12 100 THR A O 1
ATOM 751 N N . VAL A 1 101 ? 22.485 -13.216 5.429 1.00 98.19 101 VAL A N 1
ATOM 752 C CA . VAL A 1 101 ? 23.380 -12.974 6.568 1.00 98.19 101 VAL A CA 1
ATOM 753 C C . VAL A 1 101 ? 23.784 -11.501 6.612 1.00 98.19 101 VAL A C 1
ATOM 755 O O . VAL A 1 101 ? 23.502 -10.756 5.672 1.00 98.19 101 VAL A O 1
ATOM 758 N N . ASP A 1 102 ? 24.453 -11.080 7.684 1.00 98.44 102 ASP A N 1
ATOM 759 C CA . ASP A 1 102 ? 24.956 -9.712 7.816 1.00 98.44 102 ASP A CA 1
ATOM 760 C C . ASP A 1 102 ? 25.886 -9.347 6.646 1.00 98.44 102 ASP A C 1
ATOM 762 O O . ASP A 1 102 ? 26.904 -9.996 6.405 1.00 98.44 102 ASP A O 1
ATOM 766 N N . GLY A 1 103 ? 25.535 -8.291 5.910 1.00 98.00 103 GLY A N 1
ATOM 767 C CA . GLY A 1 103 ? 26.270 -7.852 4.733 1.00 98.00 103 GLY A CA 1
ATOM 768 C C . GLY A 1 103 ? 26.046 -6.380 4.372 1.00 98.00 103 GLY A C 1
ATOM 769 O O . GLY A 1 103 ? 25.207 -5.693 4.962 1.00 98.00 103 GLY A O 1
ATOM 770 N N . PRO A 1 104 ? 26.804 -5.851 3.396 1.00 97.62 104 PRO A N 1
ATOM 771 C CA . PRO A 1 104 ? 26.743 -4.436 3.052 1.00 97.62 104 PRO A CA 1
ATOM 772 C C . PRO A 1 104 ? 25.384 -4.014 2.477 1.00 97.62 104 PRO A C 1
ATOM 774 O O . PRO A 1 104 ? 24.883 -4.601 1.517 1.00 97.62 104 PRO A O 1
ATOM 777 N N . SER A 1 105 ? 24.838 -2.914 2.997 1.00 96.62 105 SER A N 1
ATOM 778 C CA . SER A 1 105 ? 23.679 -2.218 2.432 1.00 96.62 105 SER A CA 1
ATOM 779 C C . SER A 1 105 ? 23.943 -0.713 2.411 1.00 96.62 105 SER A C 1
ATOM 781 O O . SER A 1 105 ? 23.954 -0.041 3.441 1.00 96.62 105 SER A O 1
ATOM 783 N N . LYS A 1 106 ? 24.211 -0.177 1.213 1.00 83.19 106 LYS A N 1
ATOM 784 C CA . LYS A 1 106 ? 24.763 1.180 1.032 1.00 83.19 106 LYS A CA 1
ATOM 785 C C . LYS A 1 106 ? 23.831 2.302 1.498 1.00 83.19 106 LYS A C 1
ATOM 787 O O . LYS A 1 106 ? 24.317 3.351 1.899 1.00 83.19 106 LYS A O 1
ATOM 792 N N . LYS A 1 107 ? 22.513 2.105 1.393 1.00 84.25 107 LYS A N 1
ATOM 793 C CA . LYS A 1 107 ? 21.496 3.138 1.670 1.00 84.25 107 LYS A CA 1
ATOM 794 C C . LYS A 1 107 ? 20.656 2.860 2.921 1.00 84.25 107 LYS A C 1
ATOM 796 O O . LYS A 1 107 ? 19.953 3.753 3.373 1.00 84.25 107 LYS A O 1
ATOM 801 N N . ASP A 1 108 ? 20.738 1.650 3.469 1.00 92.75 108 ASP A N 1
ATOM 802 C CA . ASP A 1 108 ? 19.996 1.226 4.658 1.00 92.75 108 ASP A CA 1
ATOM 803 C C . ASP A 1 108 ? 20.838 0.219 5.448 1.00 92.75 108 ASP A C 1
ATOM 805 O O . ASP A 1 108 ? 20.779 -0.984 5.195 1.00 92.75 108 ASP A O 1
ATOM 809 N N . TRP A 1 109 ? 21.642 0.703 6.396 1.00 97.56 109 TRP A N 1
ATOM 810 C CA . TRP A 1 109 ? 22.538 -0.152 7.184 1.00 97.56 109 TRP A CA 1
ATOM 811 C C . TRP A 1 109 ? 21.790 -1.249 7.946 1.00 97.56 109 TRP A C 1
ATOM 813 O O . TRP A 1 109 ? 22.303 -2.360 8.075 1.00 97.56 109 TRP A O 1
ATOM 823 N N . ARG A 1 110 ? 20.572 -0.965 8.426 1.00 98.25 110 ARG A N 1
ATOM 824 C CA . ARG A 1 110 ? 19.760 -1.948 9.152 1.00 98.25 110 ARG A CA 1
ATOM 825 C C . ARG A 1 110 ? 19.283 -3.052 8.211 1.00 98.25 110 ARG A C 1
ATOM 827 O O . ARG A 1 110 ? 19.374 -4.220 8.568 1.00 98.25 110 ARG A O 1
ATOM 834 N N . GLY A 1 111 ? 18.887 -2.705 6.987 1.00 97.25 111 GLY A N 1
ATOM 835 C CA . GLY A 1 111 ? 18.513 -3.664 5.939 1.00 97.25 111 GLY A CA 1
ATOM 836 C C . GLY A 1 111 ? 19.637 -4.607 5.478 1.00 97.25 111 GLY A C 1
ATOM 837 O O . GLY A 1 111 ? 19.366 -5.581 4.778 1.00 97.25 111 GLY A O 1
ATOM 838 N N . GLY A 1 112 ? 20.890 -4.347 5.867 1.00 98.00 112 GLY A N 1
ATOM 839 C CA . GLY A 1 112 ? 22.019 -5.253 5.635 1.00 98.00 112 GLY A CA 1
ATOM 840 C C . GLY A 1 112 ? 22.127 -6.403 6.640 1.00 98.00 112 GLY A C 1
ATOM 841 O O . GLY A 1 112 ? 22.918 -7.315 6.420 1.00 98.00 112 GLY A O 1
ATOM 842 N N . ARG A 1 113 ? 21.367 -6.373 7.742 1.00 98.56 113 ARG A N 1
ATOM 843 C CA . ARG A 1 113 ? 21.389 -7.423 8.770 1.00 98.56 113 ARG A CA 1
ATOM 844 C C . ARG A 1 113 ? 20.613 -8.664 8.322 1.00 98.56 113 ARG A C 1
ATOM 846 O O . ARG A 1 113 ? 19.684 -8.557 7.524 1.00 98.56 113 ARG A O 1
ATOM 853 N N . ALA A 1 114 ? 20.977 -9.826 8.860 1.00 98.50 114 ALA A N 1
ATOM 854 C CA . ALA A 1 114 ? 20.399 -11.122 8.505 1.00 98.50 114 ALA A CA 1
ATOM 855 C C . ALA A 1 114 ? 18.863 -11.145 8.662 1.00 98.50 114 ALA A C 1
ATOM 857 O O . ALA A 1 114 ? 18.336 -11.115 9.779 1.00 98.50 114 ALA A O 1
ATOM 858 N N . ALA A 1 115 ? 18.139 -11.196 7.542 1.00 98.31 115 ALA A N 1
ATOM 859 C CA . ALA A 1 115 ? 16.705 -10.908 7.490 1.00 98.31 115 ALA A CA 1
ATOM 860 C C . ALA A 1 115 ? 15.835 -11.911 8.262 1.00 98.31 115 ALA A C 1
ATOM 862 O O . ALA A 1 115 ? 14.893 -11.517 8.941 1.00 98.31 115 ALA A O 1
ATOM 863 N N . ALA A 1 116 ? 16.189 -13.197 8.213 1.00 98.06 116 ALA A N 1
ATOM 864 C CA . ALA A 1 116 ? 15.429 -14.269 8.858 1.00 98.06 116 ALA A CA 1
ATOM 865 C C . ALA A 1 116 ? 15.596 -14.323 10.392 1.00 98.06 116 ALA A C 1
ATOM 867 O O . ALA A 1 116 ? 14.968 -15.147 11.049 1.00 98.06 116 ALA A O 1
ATOM 868 N N . PHE A 1 117 ? 16.441 -13.463 10.972 1.00 98.25 117 PHE A N 1
ATOM 869 C CA . PHE A 1 117 ? 16.812 -13.525 12.392 1.00 98.25 117 PHE A CA 1
ATOM 870 C C . PHE A 1 117 ? 16.612 -12.204 13.137 1.00 98.25 117 PHE A C 1
ATOM 872 O O . PHE A 1 117 ? 16.984 -12.097 14.302 1.00 98.25 117 PHE A O 1
ATOM 879 N N . ASN A 1 118 ? 16.065 -11.178 12.480 1.00 98.75 118 ASN A N 1
ATOM 880 C CA . ASN A 1 118 ? 15.957 -9.844 13.057 1.00 98.75 118 ASN A CA 1
ATOM 881 C C . ASN A 1 118 ? 14.585 -9.223 12.797 1.00 98.75 118 ASN A C 1
ATOM 883 O O . ASN A 1 118 ? 14.017 -9.356 11.717 1.00 98.75 118 ASN A O 1
ATOM 887 N N . ILE A 1 119 ? 14.116 -8.442 13.770 1.00 98.81 119 ILE A N 1
ATOM 888 C CA . ILE A 1 119 ? 13.132 -7.385 13.535 1.00 98.81 119 ILE A CA 1
ATOM 889 C C . ILE A 1 119 ? 13.929 -6.143 13.131 1.00 98.81 119 ILE A C 1
ATOM 891 O O . ILE A 1 119 ? 14.702 -5.610 13.928 1.00 98.81 119 ILE A O 1
ATOM 895 N N . ILE A 1 120 ? 13.780 -5.695 11.887 1.00 98.69 120 ILE A N 1
ATOM 896 C CA . ILE A 1 120 ? 14.617 -4.643 11.300 1.00 98.69 120 ILE A CA 1
ATOM 897 C C . ILE A 1 120 ? 13.767 -3.387 11.085 1.00 98.69 120 ILE A C 1
ATOM 899 O O . ILE A 1 120 ? 12.963 -3.347 10.152 1.00 98.69 120 ILE A O 1
ATOM 903 N N . PRO A 1 121 ? 13.931 -2.329 11.897 1.00 98.56 121 PRO A N 1
ATOM 904 C CA . PRO A 1 121 ? 13.225 -1.085 11.651 1.00 98.56 121 PRO A CA 1
ATOM 905 C C . PRO A 1 121 ? 13.759 -0.401 10.388 1.00 98.56 121 PRO A C 1
ATOM 907 O O . PRO A 1 121 ? 14.973 -0.283 10.214 1.00 98.56 121 PRO A O 1
ATOM 910 N N . SER A 1 122 ? 12.858 0.111 9.555 1.00 97.56 122 SER A N 1
ATOM 911 C CA . SER A 1 122 ? 13.148 0.754 8.273 1.00 97.56 122 SER A CA 1
ATOM 912 C C . SER A 1 122 ? 12.277 2.002 8.089 1.00 97.56 122 SER A C 1
ATOM 914 O O . SER A 1 122 ? 11.155 2.088 8.596 1.00 97.56 122 SER A O 1
ATOM 916 N N . SER A 1 123 ? 12.800 3.008 7.389 1.00 96.25 123 SER A N 1
ATOM 917 C CA . SER A 1 123 ? 12.009 4.175 6.999 1.00 96.25 123 SER A CA 1
ATOM 918 C C . SER A 1 123 ? 11.152 3.841 5.776 1.00 96.25 123 SER A C 1
ATOM 920 O O . SER A 1 123 ? 11.514 3.014 4.943 1.00 96.25 123 SER A O 1
ATOM 922 N N . THR A 1 124 ? 9.995 4.488 5.644 1.00 95.19 124 THR A N 1
ATOM 923 C CA . THR A 1 124 ? 9.144 4.330 4.459 1.00 95.19 124 THR A CA 1
ATOM 924 C C . THR A 1 124 ? 8.432 5.631 4.115 1.00 95.19 124 THR A C 1
ATOM 926 O O . THR A 1 124 ? 8.006 6.387 4.986 1.00 95.19 124 THR A O 1
ATOM 929 N N . GLY A 1 125 ? 8.302 5.897 2.815 1.00 94.00 125 GLY A N 1
ATOM 930 C CA . GLY A 1 125 ? 7.493 6.994 2.289 1.00 94.00 125 GLY A CA 1
ATOM 931 C C . GLY A 1 125 ? 6.020 6.628 2.089 1.00 94.00 125 GLY A C 1
ATOM 932 O O . GLY A 1 125 ? 5.247 7.496 1.695 1.00 94.00 125 GLY A O 1
ATOM 933 N N . ALA A 1 126 ? 5.617 5.377 2.342 1.00 95.44 126 ALA A N 1
ATOM 934 C CA . ALA A 1 126 ? 4.308 4.860 1.939 1.00 95.44 126 ALA A CA 1
ATOM 935 C C . ALA A 1 126 ? 3.124 5.625 2.550 1.00 95.44 126 ALA A C 1
ATOM 937 O O . ALA A 1 126 ? 2.174 5.939 1.835 1.00 95.44 126 ALA A O 1
ATOM 938 N N . ALA A 1 127 ? 3.200 5.982 3.838 1.00 95.06 127 ALA A N 1
ATOM 939 C CA . ALA A 1 127 ? 2.167 6.789 4.493 1.00 95.06 127 ALA A CA 1
ATOM 940 C C . ALA A 1 127 ? 2.130 8.231 3.977 1.00 95.06 127 ALA A C 1
ATOM 942 O O . ALA A 1 127 ? 1.053 8.766 3.738 1.00 95.06 127 ALA A O 1
ATOM 943 N N . LYS A 1 128 ? 3.294 8.837 3.707 1.00 96.06 128 LYS A N 1
ATOM 944 C CA . LYS A 1 128 ? 3.353 10.169 3.085 1.00 96.06 128 LYS A CA 1
ATOM 945 C C . LYS A 1 128 ? 2.762 10.153 1.672 1.00 96.06 128 LYS A C 1
ATOM 947 O O . LYS A 1 128 ? 2.120 11.114 1.264 1.00 96.06 128 LYS A O 1
ATOM 952 N N . ALA A 1 129 ? 2.943 9.055 0.933 1.00 97.06 129 ALA A N 1
ATOM 953 C CA . ALA A 1 129 ? 2.384 8.879 -0.404 1.00 97.06 129 ALA A CA 1
ATOM 954 C C . ALA A 1 129 ? 0.847 8.812 -0.412 1.00 97.06 129 ALA A C 1
ATOM 956 O O . ALA A 1 129 ? 0.251 9.167 -1.427 1.00 97.06 129 ALA A O 1
ATOM 957 N N . VAL A 1 130 ? 0.198 8.467 0.709 1.00 98.25 130 VAL A N 1
ATOM 958 C CA . VAL A 1 130 ? -1.267 8.574 0.835 1.00 98.25 130 VAL A CA 1
ATOM 959 C C . VAL A 1 130 ? -1.730 10.008 0.596 1.00 98.25 130 VAL A C 1
ATOM 961 O O . VAL A 1 130 ? -2.710 10.211 -0.105 1.00 98.25 130 VAL A O 1
ATOM 964 N N . GLY A 1 131 ? -0.974 11.007 1.059 1.00 97.19 131 GLY A N 1
ATOM 965 C CA . GLY A 1 131 ? -1.262 12.420 0.799 1.00 97.19 131 GLY A CA 1
ATOM 966 C C . GLY A 1 131 ? -1.206 12.828 -0.678 1.00 97.19 131 GLY A C 1
ATOM 967 O O . GLY A 1 131 ? -1.779 13.846 -1.050 1.00 97.19 131 GLY A O 1
ATOM 968 N N . LYS A 1 132 ? -0.537 12.044 -1.537 1.00 97.25 132 LYS A N 1
ATOM 969 C CA . LYS A 1 132 ? -0.517 12.274 -2.991 1.00 97.25 132 LYS A CA 1
ATOM 970 C C . LYS A 1 132 ? -1.758 11.699 -3.680 1.00 97.25 132 LYS A C 1
ATOM 972 O O . LYS A 1 132 ? -2.250 12.300 -4.629 1.00 97.25 132 LYS A O 1
ATOM 977 N N . VAL A 1 133 ? -2.263 10.556 -3.211 1.00 98.31 133 VAL A N 1
ATOM 978 C CA . VAL A 1 133 ? -3.451 9.895 -3.791 1.00 98.31 133 VAL A CA 1
ATOM 979 C C . VAL A 1 133 ? -4.764 10.370 -3.157 1.00 98.31 133 VAL A C 1
ATOM 981 O O . VAL A 1 133 ? -5.795 10.390 -3.824 1.00 98.31 133 VAL A O 1
ATOM 984 N N . ILE A 1 134 ? -4.716 10.846 -1.912 1.00 98.56 134 ILE A N 1
ATOM 985 C CA . ILE A 1 134 ? -5.813 11.476 -1.169 1.00 98.56 134 ILE A CA 1
ATOM 986 C C . ILE A 1 134 ? -5.323 12.861 -0.711 1.00 98.56 134 ILE A C 1
ATOM 988 O O . ILE A 1 134 ? -4.756 12.984 0.380 1.00 98.56 134 ILE A O 1
ATOM 992 N N . PRO A 1 135 ? -5.477 13.909 -1.543 1.00 98.12 135 PRO A N 1
ATOM 993 C CA . PRO A 1 135 ? -4.937 15.237 -1.253 1.00 98.12 135 PRO A CA 1
ATOM 994 C C . PRO A 1 135 ? -5.397 15.834 0.084 1.00 98.12 135 PRO A C 1
ATOM 996 O O . PRO A 1 135 ? -4.622 16.544 0.723 1.00 98.12 135 PRO A O 1
ATOM 999 N N . GLU A 1 136 ? -6.605 15.509 0.566 1.00 98.38 136 GLU A N 1
ATOM 1000 C CA . GLU A 1 136 ? -7.112 15.983 1.866 1.00 98.38 136 GLU A CA 1
ATOM 1001 C C . GLU A 1 136 ? -6.316 15.437 3.070 1.00 98.38 136 GLU A C 1
ATOM 1003 O O . GLU A 1 136 ? -6.435 15.956 4.188 1.00 98.38 136 GLU A O 1
ATOM 1008 N N . LEU A 1 137 ? -5.507 14.393 2.851 1.00 98.69 137 LEU A N 1
ATOM 1009 C CA . LEU A 1 137 ? -4.632 13.761 3.841 1.00 98.69 137 LEU A CA 1
ATOM 1010 C C . LEU A 1 137 ? -3.162 14.173 3.701 1.00 98.69 137 LEU A C 1
ATOM 1012 O O . LEU A 1 137 ? -2.307 13.673 4.441 1.00 98.69 137 LEU A O 1
ATOM 1016 N N . ASN A 1 138 ? -2.842 15.090 2.784 1.00 98.38 138 ASN A N 1
ATOM 1017 C CA . ASN A 1 138 ? -1.477 15.563 2.616 1.00 98.38 138 ASN A CA 1
ATOM 1018 C C . ASN A 1 138 ? -0.951 16.218 3.904 1.00 98.38 138 ASN A C 1
ATOM 1020 O O . ASN A 1 138 ? -1.590 17.094 4.482 1.00 98.38 138 ASN A O 1
ATOM 1024 N N . GLY A 1 139 ? 0.211 15.758 4.372 1.00 98.12 139 GLY A N 1
ATOM 1025 C CA . GLY A 1 139 ? 0.822 16.204 5.629 1.00 98.12 139 GLY A CA 1
ATOM 1026 C C . GLY A 1 139 ? 0.204 15.633 6.912 1.00 98.12 139 GLY A C 1
ATOM 1027 O O . GLY A 1 139 ? 0.770 15.849 7.979 1.00 98.12 139 GLY A O 1
ATOM 1028 N N . LYS A 1 140 ? -0.901 14.876 6.837 1.00 98.75 140 LYS A N 1
ATOM 1029 C CA . LYS A 1 140 ? -1.583 14.312 8.018 1.00 98.75 140 LYS A CA 1
ATOM 1030 C C . LYS A 1 140 ? -1.137 12.899 8.378 1.00 98.75 140 LYS A C 1
ATOM 1032 O O . LYS A 1 140 ? -1.368 12.458 9.500 1.00 98.75 140 LYS A O 1
ATOM 1037 N N . LEU A 1 141 ? -0.526 12.187 7.430 1.00 98.69 141 LEU A N 1
ATOM 1038 C CA . LEU A 1 141 ? -0.086 10.805 7.596 1.00 98.69 141 LEU A CA 1
ATOM 1039 C C . LEU A 1 141 ? 1.414 10.664 7.330 1.00 98.69 141 LEU A C 1
ATOM 1041 O O . LEU A 1 141 ? 1.946 11.110 6.312 1.00 98.69 141 LEU A O 1
ATOM 1045 N N . THR A 1 142 ? 2.098 9.982 8.240 1.00 98.56 142 THR A N 1
ATOM 1046 C CA . THR A 1 142 ? 3.474 9.509 8.062 1.00 98.56 142 THR A CA 1
ATOM 1047 C C . THR A 1 142 ? 3.646 8.190 8.809 1.00 98.56 142 THR A C 1
ATOM 1049 O O . THR A 1 142 ? 2.727 7.723 9.477 1.00 98.56 142 THR A O 1
ATOM 1052 N N . GLY A 1 143 ? 4.793 7.536 8.671 1.00 98.00 143 GLY A N 1
ATOM 1053 C CA . GLY A 1 143 ? 4.982 6.242 9.301 1.00 98.00 143 GLY A CA 1
ATOM 1054 C C . GLY A 1 143 ? 6.371 5.662 9.141 1.00 98.00 143 GLY A C 1
ATOM 1055 O O . GLY A 1 143 ? 7.283 6.305 8.615 1.00 98.00 143 GLY A O 1
ATOM 1056 N N . MET A 1 144 ? 6.505 4.429 9.604 1.00 98.62 144 MET A N 1
ATOM 1057 C CA . MET A 1 144 ? 7.724 3.635 9.542 1.00 98.62 144 MET A CA 1
ATOM 1058 C C . MET A 1 144 ? 7.386 2.156 9.303 1.00 98.62 144 MET A C 1
ATOM 1060 O O . MET A 1 144 ? 6.218 1.791 9.170 1.00 98.62 144 MET A O 1
ATOM 1064 N N . ALA A 1 145 ? 8.404 1.313 9.172 1.00 98.62 145 ALA A N 1
ATOM 1065 C CA . ALA A 1 145 ? 8.232 -0.117 8.965 1.00 98.62 145 ALA A CA 1
ATOM 1066 C C . ALA A 1 145 ? 9.119 -0.928 9.912 1.00 98.62 145 ALA A C 1
ATOM 1068 O O . ALA A 1 145 ? 10.220 -0.501 10.264 1.00 98.62 145 ALA A O 1
ATOM 1069 N N . PHE A 1 146 ? 8.677 -2.138 10.231 1.00 98.81 146 PHE A N 1
ATOM 1070 C CA . PHE A 1 146 ? 9.522 -3.209 10.741 1.00 98.81 146 PHE A CA 1
ATOM 1071 C C . PHE A 1 146 ? 9.529 -4.340 9.721 1.00 98.81 146 PHE A C 1
ATOM 1073 O O . PHE A 1 146 ? 8.472 -4.863 9.384 1.00 98.81 146 PHE A O 1
ATOM 1080 N N . ARG A 1 147 ? 10.707 -4.725 9.225 1.00 98.62 147 ARG A N 1
ATOM 1081 C CA . ARG A 1 147 ? 10.865 -5.962 8.456 1.00 98.62 147 ARG A CA 1
ATOM 1082 C C . ARG A 1 147 ? 10.977 -7.123 9.427 1.00 98.62 147 ARG A C 1
ATOM 1084 O O . ARG A 1 147 ? 11.775 -7.035 10.362 1.00 98.62 147 ARG A O 1
ATOM 1091 N N . VAL A 1 148 ? 10.199 -8.175 9.212 1.00 98.81 148 VAL A N 1
ATOM 1092 C CA . VAL A 1 148 ? 10.169 -9.348 10.093 1.00 98.81 148 VAL A CA 1
ATOM 1093 C C . VAL A 1 148 ? 10.486 -10.644 9.334 1.00 98.81 148 VAL A C 1
ATOM 1095 O O . VAL A 1 148 ? 10.411 -10.656 8.100 1.00 98.81 148 VAL A O 1
ATOM 1098 N N . PRO A 1 149 ? 10.853 -11.731 10.044 1.00 98.62 149 PRO A N 1
ATOM 1099 C CA . PRO A 1 149 ? 11.166 -13.037 9.452 1.00 98.62 149 PRO A CA 1
ATOM 1100 C C . PRO A 1 149 ? 9.965 -13.811 8.872 1.00 98.62 149 PRO A C 1
ATOM 1102 O O . PRO A 1 149 ? 9.783 -14.989 9.168 1.00 98.62 149 PRO A O 1
ATOM 1105 N N . THR A 1 150 ? 9.153 -13.175 8.033 1.00 98.75 150 THR A N 1
ATOM 1106 C CA . THR A 1 150 ? 8.163 -13.843 7.177 1.00 98.75 150 THR A CA 1
ATOM 1107 C C . THR A 1 150 ? 8.566 -13.690 5.713 1.00 98.75 150 THR A C 1
ATOM 1109 O O . THR A 1 150 ? 9.200 -12.699 5.333 1.00 98.75 150 THR A O 1
ATOM 1112 N N . ALA A 1 151 ? 8.262 -14.710 4.908 1.00 98.25 151 ALA A N 1
ATOM 1113 C CA . ALA A 1 151 ? 8.638 -14.743 3.495 1.00 98.25 151 ALA A CA 1
ATOM 1114 C C . ALA A 1 151 ? 7.746 -13.835 2.643 1.00 98.25 151 ALA A C 1
ATOM 1116 O O . ALA A 1 151 ? 8.225 -13.243 1.685 1.00 98.25 151 ALA A O 1
ATOM 1117 N N . ASP A 1 152 ? 6.479 -13.716 3.029 1.00 98.75 152 ASP A N 1
ATOM 1118 C CA . ASP A 1 152 ? 5.470 -12.904 2.369 1.00 98.75 152 ASP A CA 1
ATOM 1119 C C . ASP A 1 152 ? 4.361 -12.540 3.372 1.00 98.75 152 ASP A C 1
ATOM 1121 O O . ASP A 1 152 ? 4.398 -12.979 4.531 1.00 98.75 152 ASP A O 1
ATOM 1125 N N . VAL A 1 153 ? 3.403 -11.736 2.914 1.00 98.88 153 VAL A N 1
ATOM 1126 C CA . VAL A 1 153 ? 2.310 -11.113 3.653 1.00 98.88 153 VAL A CA 1
ATOM 1127 C C . VAL A 1 153 ? 2.794 -10.112 4.692 1.00 98.88 153 VAL A C 1
ATOM 1129 O O . VAL A 1 153 ? 3.703 -10.326 5.497 1.00 98.88 153 VAL A O 1
ATOM 1132 N N . SER A 1 154 ? 2.127 -8.970 4.686 1.00 98.94 154 SER A N 1
ATOM 1133 C CA . SER A 1 154 ? 2.422 -7.843 5.545 1.00 98.94 154 SER A CA 1
ATOM 1134 C C . SER A 1 154 ? 1.141 -7.295 6.158 1.00 98.94 154 SER A C 1
ATOM 1136 O O . SER A 1 154 ? 0.028 -7.595 5.729 1.00 98.94 154 SER A O 1
ATOM 1138 N N . VAL A 1 155 ? 1.299 -6.459 7.178 1.00 98.94 155 VAL A N 1
ATOM 1139 C CA . VAL A 1 155 ? 0.176 -5.816 7.856 1.00 98.94 155 VAL A CA 1
ATOM 1140 C C . VAL A 1 155 ? 0.466 -4.340 8.090 1.00 98.94 155 VAL A C 1
ATOM 1142 O O . VAL A 1 155 ? 1.603 -3.929 8.352 1.00 98.94 155 VAL A O 1
ATOM 1145 N N . VAL A 1 156 ? -0.562 -3.520 7.919 1.00 98.88 156 VAL A N 1
ATOM 1146 C CA . VAL A 1 156 ? -0.589 -2.107 8.285 1.00 98.88 156 VAL A CA 1
ATOM 1147 C C . VAL A 1 156 ? -1.251 -1.976 9.649 1.00 98.88 156 VAL A C 1
ATOM 1149 O O . VAL A 1 156 ? -2.362 -2.449 9.855 1.00 98.88 156 VAL A O 1
ATOM 1152 N N . ASP A 1 157 ? -0.577 -1.273 10.549 1.00 98.88 157 ASP A N 1
ATOM 1153 C CA . ASP A 1 157 ? -1.115 -0.697 11.776 1.00 98.88 157 ASP A CA 1
ATOM 1154 C C . ASP A 1 157 ? -1.226 0.814 11.561 1.00 98.88 157 ASP A C 1
ATOM 1156 O O . ASP A 1 157 ? -0.214 1.514 11.459 1.00 98.88 157 ASP A O 1
ATOM 1160 N N . LEU A 1 158 ? -2.453 1.320 11.465 1.00 98.88 158 LEU A N 1
ATOM 1161 C CA . LEU A 1 158 ? -2.742 2.747 11.424 1.00 98.88 158 LEU A CA 1
ATOM 1162 C C . LEU A 1 158 ? -3.306 3.185 12.771 1.00 98.88 158 LEU A C 1
ATOM 1164 O O . LEU A 1 158 ? -4.427 2.837 13.123 1.00 98.88 158 LEU A O 1
ATOM 1168 N N . THR A 1 159 ? -2.572 4.035 13.482 1.00 98.94 159 THR A N 1
ATOM 1169 C CA . THR A 1 159 ? -3.088 4.746 14.655 1.00 98.94 159 THR A CA 1
ATOM 1170 C C . THR A 1 159 ? -3.444 6.168 14.249 1.00 98.94 159 THR A C 1
ATOM 1172 O O . THR A 1 159 ? -2.573 6.919 13.809 1.00 98.94 159 THR A O 1
ATOM 1175 N N . CYS A 1 160 ? -4.708 6.559 14.376 1.00 98.75 160 CYS A N 1
ATOM 1176 C CA . CYS A 1 160 ? -5.165 7.864 13.910 1.00 98.75 160 CYS A CA 1
ATOM 1177 C C . CYS A 1 160 ? -6.174 8.523 14.846 1.00 98.75 160 CYS A C 1
ATOM 1179 O O . CYS A 1 160 ? -6.942 7.861 15.550 1.00 98.75 160 CYS A O 1
ATOM 1181 N N . ARG A 1 161 ? -6.187 9.857 14.798 1.00 98.88 161 ARG A N 1
ATOM 1182 C CA . ARG A 1 161 ? -7.182 10.695 15.459 1.00 98.88 161 ARG A CA 1
ATOM 1183 C C . ARG A 1 161 ? -8.247 11.141 14.462 1.00 98.88 161 ARG A C 1
ATOM 1185 O O . ARG A 1 161 ? -7.922 11.725 13.426 1.00 98.88 161 ARG A O 1
ATOM 1192 N N . LEU A 1 162 ? -9.507 10.885 14.793 1.00 98.88 162 LEU A N 1
ATOM 1193 C CA . LEU A 1 162 ? -10.676 11.220 13.987 1.00 98.88 162 LEU A CA 1
ATOM 1194 C C . LEU A 1 162 ? -11.260 12.576 14.399 1.00 98.88 162 LEU A C 1
ATOM 1196 O O . LEU A 1 162 ? -11.290 12.919 15.584 1.00 98.88 162 LEU A O 1
ATOM 1200 N N . ALA A 1 163 ? -11.738 13.348 13.423 1.00 98.69 163 ALA A N 1
ATOM 1201 C CA . ALA A 1 163 ? -12.342 14.658 13.661 1.00 98.69 163 ALA A CA 1
ATOM 1202 C C . ALA A 1 163 ? -13.745 14.529 14.272 1.00 98.69 163 ALA A C 1
ATOM 1204 O O . ALA A 1 163 ? -14.101 15.286 15.173 1.00 98.69 163 ALA A O 1
ATOM 1205 N N . LYS A 1 164 ? -14.527 13.552 13.803 1.00 98.69 164 LYS A N 1
ATOM 1206 C CA . LYS A 1 164 ? -15.829 13.177 14.366 1.00 98.69 164 LYS A CA 1
ATOM 1207 C C . LYS A 1 164 ? -15.684 11.904 15.211 1.00 98.69 164 LYS A C 1
ATOM 1209 O O . LYS A 1 164 ? -14.921 11.025 14.811 1.00 98.69 164 LYS A O 1
ATOM 1214 N N . PRO A 1 165 ? -16.397 11.788 16.345 1.00 98.56 165 PRO A N 1
ATOM 1215 C CA . PRO A 1 165 ? -16.389 10.565 17.140 1.00 98.56 165 PRO A CA 1
ATOM 1216 C C . PRO A 1 165 ? -17.011 9.396 16.360 1.00 98.56 165 PRO A C 1
ATOM 1218 O O . PRO A 1 165 ? -17.964 9.588 15.604 1.00 98.56 165 PRO A O 1
ATOM 1221 N N . ALA A 1 166 ? -16.481 8.193 16.566 1.00 98.56 166 ALA A N 1
ATOM 1222 C CA . ALA A 1 166 ? -16.931 6.946 15.961 1.00 98.56 166 ALA A CA 1
ATOM 1223 C C . ALA A 1 166 ? -16.835 5.804 16.980 1.00 98.56 166 ALA A C 1
ATOM 1225 O O . ALA A 1 166 ? -15.767 5.577 17.556 1.00 98.56 166 ALA A O 1
ATOM 1226 N N . LYS A 1 167 ? -17.917 5.040 17.180 1.00 98.62 167 LYS A N 1
ATOM 1227 C CA . LYS A 1 167 ? -17.790 3.761 17.887 1.00 98.62 167 LYS A CA 1
ATOM 1228 C C . LYS A 1 167 ? -17.064 2.771 16.984 1.00 98.62 167 LYS A C 1
ATOM 1230 O O . LYS A 1 167 ? -17.205 2.806 15.764 1.00 98.62 167 LYS A O 1
ATOM 1235 N N . TYR A 1 168 ? -16.289 1.867 17.577 1.00 98.69 168 TYR A N 1
ATOM 1236 C CA . TYR A 1 168 ? -15.532 0.885 16.798 1.00 98.69 168 TYR A CA 1
ATOM 1237 C C . TYR A 1 168 ? -16.454 -0.028 15.968 1.00 98.69 168 TYR A C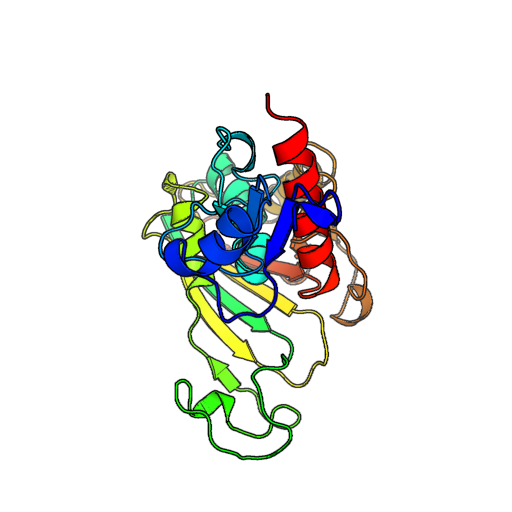 1
ATOM 1239 O O . TYR A 1 168 ? -16.126 -0.369 14.834 1.00 98.69 168 TYR A O 1
ATOM 1247 N N . ASP A 1 169 ? -17.652 -0.336 16.476 1.00 98.69 169 ASP A N 1
ATOM 1248 C CA . ASP A 1 169 ? -18.678 -1.063 15.719 1.00 98.69 169 ASP A CA 1
ATOM 1249 C C . ASP A 1 169 ? -19.177 -0.290 14.486 1.00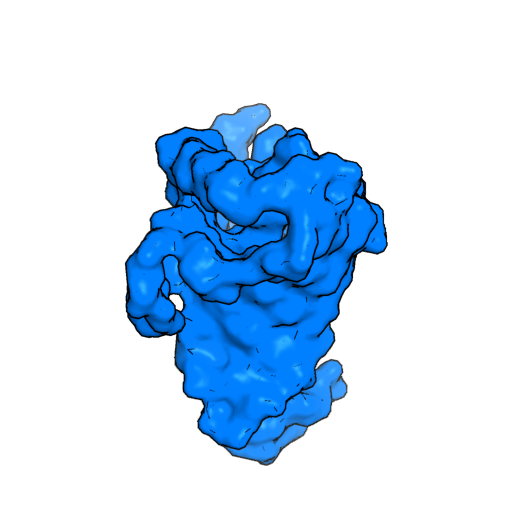 98.69 169 ASP A C 1
ATOM 1251 O O . ASP A 1 169 ? -19.377 -0.901 13.436 1.00 98.69 169 ASP A O 1
ATOM 1255 N N . ASP A 1 170 ? -19.284 1.043 14.556 1.00 98.69 170 ASP A N 1
ATOM 1256 C CA . ASP A 1 170 ? -19.632 1.872 13.393 1.00 98.69 170 ASP A CA 1
ATOM 1257 C C . ASP A 1 170 ? -18.515 1.829 12.340 1.00 98.69 170 ASP A C 1
ATOM 1259 O O . ASP A 1 170 ? -18.786 1.706 11.143 1.00 98.69 170 ASP A O 1
ATOM 1263 N N . ILE A 1 171 ? -17.249 1.874 12.781 1.00 98.81 171 ILE A N 1
ATOM 1264 C CA . ILE A 1 171 ? -16.082 1.730 11.896 1.00 98.81 171 ILE A CA 1
ATOM 1265 C C . ILE A 1 171 ? -16.135 0.380 11.179 1.00 98.81 171 ILE A C 1
ATOM 1267 O O . ILE A 1 171 ? -16.054 0.336 9.950 1.00 98.81 171 ILE A O 1
ATOM 1271 N N . LYS A 1 172 ? -16.335 -0.714 11.925 1.00 98.81 172 LYS A N 1
ATOM 1272 C CA . LYS A 1 172 ? -16.471 -2.065 11.364 1.00 98.81 172 LYS A CA 1
ATOM 1273 C C . LYS A 1 172 ? -17.602 -2.144 10.337 1.00 98.81 172 LYS A C 1
ATOM 1275 O O . LYS A 1 172 ? -17.387 -2.654 9.240 1.00 98.81 172 LYS A O 1
ATOM 1280 N N . ALA A 1 173 ? -18.782 -1.614 10.661 1.00 98.81 173 ALA A N 1
ATOM 1281 C CA . ALA A 1 173 ? -19.949 -1.671 9.785 1.00 98.81 173 ALA A CA 1
ATOM 1282 C C . ALA A 1 173 ? -19.718 -0.940 8.451 1.00 98.81 173 ALA A C 1
ATOM 1284 O O . ALA A 1 173 ? -20.065 -1.457 7.387 1.00 98.81 173 ALA A O 1
ATOM 1285 N N . VAL A 1 174 ? -19.096 0.242 8.484 1.00 98.81 174 VAL A N 1
ATOM 1286 C CA . VAL A 1 174 ? -18.772 1.002 7.266 1.00 98.81 174 VAL A CA 1
ATOM 1287 C C . VAL A 1 174 ? -17.671 0.319 6.455 1.00 98.81 174 VAL A C 1
ATOM 1289 O O . VAL A 1 174 ? -17.783 0.269 5.228 1.00 98.81 174 VAL A O 1
ATOM 1292 N N . MET A 1 175 ? -16.638 -0.231 7.104 1.00 98.69 175 MET A N 1
ATOM 1293 C CA . MET A 1 175 ? -15.582 -0.990 6.420 1.00 98.69 175 MET A CA 1
ATOM 1294 C C . MET A 1 175 ? -16.168 -2.198 5.685 1.00 98.69 175 MET A C 1
ATOM 1296 O O . MET A 1 175 ? -15.928 -2.347 4.488 1.00 98.69 175 MET A O 1
ATOM 1300 N N . LYS A 1 176 ? -17.017 -2.983 6.361 1.00 98.81 176 LYS A N 1
ATOM 1301 C CA . LYS A 1 176 ? -17.721 -4.131 5.776 1.00 98.81 176 LYS A CA 1
ATOM 1302 C C . LYS A 1 176 ? -18.620 -3.732 4.607 1.00 98.81 176 LYS A C 1
ATOM 1304 O O . LYS A 1 176 ? -18.550 -4.304 3.526 1.00 98.81 176 LYS A O 1
ATOM 1309 N N . LYS A 1 177 ? -19.434 -2.689 4.777 1.00 98.81 177 LYS A N 1
ATOM 1310 C CA . LYS A 1 177 ? -20.278 -2.196 3.682 1.00 98.81 177 LYS A CA 1
ATOM 1311 C C . LYS A 1 177 ? -19.435 -1.754 2.483 1.00 98.81 177 LYS A C 1
ATOM 1313 O O . LYS A 1 177 ? -19.818 -1.996 1.341 1.00 98.81 177 LYS A O 1
ATOM 1318 N N . THR A 1 178 ? -18.306 -1.093 2.723 1.00 98.62 178 THR A N 1
ATOM 1319 C CA . THR A 1 178 ? -17.432 -0.581 1.658 1.00 98.62 178 THR A CA 1
ATOM 1320 C C . THR A 1 178 ? -16.715 -1.712 0.916 1.00 98.62 178 THR A C 1
ATOM 1322 O O . THR A 1 178 ? -16.654 -1.671 -0.315 1.00 98.62 178 THR A O 1
ATOM 1325 N N . SER A 1 179 ? -16.249 -2.747 1.626 1.00 98.69 179 SER A N 1
ATOM 1326 C CA . SER A 1 179 ? -15.637 -3.941 1.021 1.00 98.69 179 SER A CA 1
ATOM 1327 C C . SER A 1 179 ? -16.621 -4.738 0.159 1.00 98.69 179 SER A C 1
ATOM 1329 O O . SER A 1 179 ? -16.240 -5.319 -0.851 1.00 98.69 179 SER A O 1
ATOM 1331 N N . GLU A 1 180 ? -17.907 -4.731 0.504 1.00 98.44 180 GLU A N 1
ATOM 1332 C CA . GLU A 1 180 ? -18.949 -5.430 -0.257 1.00 98.44 180 GLU A CA 1
ATOM 1333 C C . GLU A 1 180 ? -19.502 -4.603 -1.434 1.00 98.44 180 GLU A C 1
ATOM 1335 O O . GLU A 1 180 ? -20.175 -5.151 -2.312 1.00 98.44 180 GLU A O 1
ATOM 1340 N N . THR A 1 181 ? -19.216 -3.294 -1.478 1.00 98.00 181 THR A N 1
ATOM 1341 C CA . THR A 1 181 ? -19.793 -2.359 -2.457 1.00 98.00 181 THR A CA 1
ATOM 1342 C C . THR A 1 181 ? -18.731 -1.577 -3.233 1.00 98.00 181 THR A C 1
ATOM 1344 O O . THR A 1 181 ? -18.189 -2.077 -4.217 1.00 98.00 181 THR A O 1
ATOM 1347 N N . THR A 1 182 ? -18.443 -0.338 -2.835 1.00 96.88 182 THR A N 1
ATOM 1348 C CA . THR A 1 182 ? -17.672 0.637 -3.619 1.00 96.88 182 THR A CA 1
ATOM 1349 C C . THR A 1 182 ? -16.189 0.297 -3.749 1.00 96.88 182 THR A C 1
ATOM 1351 O O . THR A 1 182 ? -15.544 0.800 -4.665 1.00 96.88 182 THR A O 1
ATOM 1354 N N . MET A 1 183 ? -15.647 -0.556 -2.876 1.00 98.00 183 MET A N 1
ATOM 1355 C CA . MET A 1 183 ? -14.255 -1.017 -2.921 1.00 98.00 183 MET A CA 1
ATOM 1356 C C . MET A 1 183 ? -14.139 -2.542 -3.033 1.00 98.00 183 MET A C 1
ATOM 1358 O O . MET A 1 183 ? -13.115 -3.111 -2.650 1.00 98.00 183 MET A O 1
ATOM 1362 N N . LYS A 1 184 ? -15.160 -3.219 -3.571 1.00 98.19 184 LYS A N 1
ATOM 1363 C CA . LYS A 1 184 ? -15.129 -4.673 -3.757 1.00 98.19 184 LYS A CA 1
ATOM 1364 C C . LYS A 1 184 ? -13.931 -5.114 -4.598 1.00 98.19 184 LYS A C 1
ATOM 1366 O O . LYS A 1 184 ? -13.697 -4.593 -5.686 1.00 98.19 184 LYS A O 1
ATOM 1371 N N . GLY A 1 185 ? -13.178 -6.083 -4.077 1.00 97.69 185 GLY A N 1
ATOM 1372 C CA . GLY A 1 185 ? -11.943 -6.584 -4.688 1.00 97.69 185 GLY A CA 1
ATOM 1373 C C . GLY A 1 185 ? -10.717 -5.687 -4.477 1.00 97.69 185 GLY A C 1
ATOM 1374 O O . GLY A 1 185 ? -9.645 -6.014 -4.977 1.00 97.69 185 GLY A O 1
ATOM 1375 N N . ILE A 1 186 ? -10.852 -4.566 -3.760 1.00 98.62 186 ILE A N 1
ATOM 1376 C CA . ILE A 1 186 ? -9.741 -3.718 -3.296 1.00 98.62 186 ILE A CA 1
ATOM 1377 C C . ILE A 1 186 ? -9.615 -3.829 -1.775 1.00 98.62 186 ILE A C 1
ATOM 1379 O O . ILE A 1 186 ? -8.549 -4.171 -1.264 1.00 98.62 186 ILE A O 1
ATOM 1383 N N . LEU A 1 187 ? -10.717 -3.538 -1.076 1.00 98.81 187 LEU A N 1
ATOM 1384 C CA . LEU A 1 187 ? -10.860 -3.645 0.368 1.00 98.81 187 LEU A CA 1
ATOM 1385 C C . LEU A 1 187 ? -11.571 -4.962 0.695 1.00 98.81 187 LEU A C 1
ATOM 1387 O O . LEU A 1 187 ? -12.684 -5.189 0.224 1.00 98.81 187 LEU A O 1
ATOM 1391 N N . GLY A 1 188 ? -10.943 -5.803 1.507 1.00 98.81 188 GLY A N 1
ATOM 1392 C CA . GLY A 1 188 ? -11.546 -6.949 2.175 1.00 98.81 188 GLY A CA 1
ATOM 1393 C C . GLY A 1 188 ? -11.927 -6.613 3.618 1.00 98.81 188 GLY A C 1
ATOM 1394 O O . GLY A 1 188 ? -11.503 -5.598 4.175 1.00 98.81 188 GLY A O 1
ATOM 1395 N N . TYR A 1 189 ? -12.724 -7.480 4.234 1.00 98.88 189 TYR A N 1
ATOM 1396 C CA . TYR A 1 189 ? -13.155 -7.364 5.625 1.00 98.88 189 TYR A CA 1
ATOM 1397 C C . TYR A 1 189 ? -13.216 -8.758 6.244 1.00 98.88 189 TYR A C 1
ATOM 1399 O O . TYR A 1 189 ? -13.794 -9.656 5.633 1.00 98.88 189 TYR A O 1
ATOM 1407 N N . THR A 1 190 ? -12.663 -8.929 7.443 1.00 98.81 190 THR A N 1
ATOM 1408 C CA . THR A 1 190 ? -12.739 -10.193 8.182 1.00 98.81 190 THR A CA 1
ATOM 1409 C C . THR A 1 190 ? -12.977 -9.973 9.675 1.00 98.81 190 THR A C 1
ATOM 1411 O O . THR A 1 190 ? -12.522 -8.987 10.256 1.00 98.81 190 THR A O 1
ATOM 1414 N N . GLU A 1 191 ? -13.711 -10.906 10.282 1.00 98.81 191 GLU A N 1
ATOM 1415 C CA . GLU A 1 191 ? -13.899 -11.062 11.732 1.00 98.81 191 GLU A CA 1
ATOM 1416 C C . GLU A 1 191 ? -13.347 -12.415 12.224 1.00 98.81 191 GLU A C 1
ATOM 1418 O O . GLU A 1 191 ? -13.548 -12.787 13.383 1.00 98.81 191 GLU A O 1
ATOM 1423 N N . ASP A 1 192 ? -12.669 -13.168 11.357 1.00 98.69 192 ASP A N 1
ATOM 1424 C CA . ASP A 1 192 ? -12.077 -14.458 11.702 1.00 98.69 192 ASP A CA 1
ATOM 1425 C C . ASP A 1 192 ? -10.772 -14.265 12.494 1.00 98.69 192 ASP A C 1
ATOM 1427 O O . ASP A 1 192 ? -10.144 -13.208 12.448 1.00 98.69 192 ASP A O 1
ATOM 1431 N N . GLU A 1 193 ? -10.358 -15.287 13.246 1.00 98.50 193 GLU A N 1
ATOM 1432 C CA . GLU A 1 193 ? -9.087 -15.295 13.992 1.00 98.50 193 GLU A CA 1
ATOM 1433 C C . GLU A 1 193 ? -7.923 -15.641 13.048 1.00 98.50 193 GLU A C 1
ATOM 1435 O O . GLU A 1 193 ? -7.357 -16.733 13.099 1.00 98.50 193 GLU A O 1
ATOM 1440 N N . VAL A 1 194 ? -7.632 -14.722 12.132 1.00 98.75 194 VAL A N 1
ATOM 1441 C CA . VAL A 1 194 ? -6.664 -14.886 11.040 1.00 98.75 194 VAL A CA 1
ATOM 1442 C C . VAL A 1 194 ? -5.226 -14.592 11.463 1.00 98.75 194 VAL A C 1
ATOM 1444 O O . VAL A 1 194 ? -4.952 -13.823 12.387 1.00 98.75 194 VAL A O 1
ATOM 1447 N N . VAL A 1 195 ? -4.282 -15.162 10.723 1.00 98.88 195 VAL A N 1
ATOM 1448 C CA . VAL A 1 195 ? -2.852 -14.843 10.782 1.00 98.88 195 VAL A CA 1
ATOM 1449 C C . VAL A 1 195 ? -2.294 -14.612 9.375 1.00 98.88 195 VAL A C 1
ATOM 1451 O O . VAL A 1 195 ? -2.978 -14.799 8.374 1.00 98.88 195 VAL A O 1
ATOM 1454 N N . SER A 1 196 ? -1.022 -14.214 9.269 1.00 98.88 196 SER A N 1
ATOM 1455 C CA . SER A 1 196 ? -0.416 -13.814 7.990 1.00 98.88 196 SER A CA 1
ATOM 1456 C C . SER A 1 196 ? -0.552 -14.858 6.874 1.00 98.88 196 SER A C 1
ATOM 1458 O O . SER A 1 196 ? -0.791 -14.498 5.730 1.00 98.88 196 SER A O 1
ATOM 1460 N N . SER A 1 197 ? -0.411 -16.151 7.176 1.00 98.75 197 SER A N 1
ATOM 1461 C CA . SER A 1 197 ? -0.468 -17.206 6.153 1.00 98.75 197 SER A CA 1
ATOM 1462 C C . SER A 1 197 ? -1.834 -17.347 5.484 1.00 98.75 197 SER A C 1
ATOM 1464 O O . SER A 1 197 ? -1.892 -17.840 4.361 1.00 98.75 197 SER A O 1
ATOM 1466 N N . ASP A 1 198 ? -2.907 -16.899 6.137 1.00 98.81 198 ASP A N 1
ATOM 1467 C CA . ASP A 1 198 ? -4.269 -16.985 5.599 1.00 98.81 198 ASP A CA 1
ATOM 1468 C C . ASP A 1 198 ? -4.495 -16.005 4.438 1.00 98.81 198 ASP A C 1
ATOM 1470 O O . ASP A 1 198 ? -5.463 -16.134 3.694 1.00 98.81 198 ASP A O 1
ATOM 1474 N N . PHE A 1 199 ? -3.579 -15.047 4.257 1.00 98.88 199 PHE A N 1
ATOM 1475 C CA . PHE A 1 199 ? -3.622 -14.046 3.193 1.00 98.88 199 PHE A CA 1
ATOM 1476 C C . PHE A 1 199 ? -2.666 -14.335 2.036 1.00 98.88 199 PHE A C 1
ATOM 1478 O O . PHE A 1 199 ? -2.581 -13.521 1.124 1.00 98.88 199 PHE A O 1
ATOM 1485 N N . ILE A 1 200 ? -1.942 -15.459 2.037 1.00 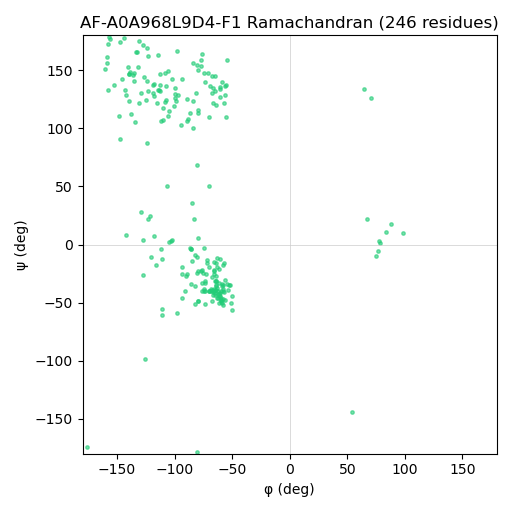98.81 200 ILE A N 1
ATOM 1486 C CA . ILE A 1 200 ? -1.096 -15.827 0.894 1.00 98.81 200 ILE A CA 1
ATOM 1487 C C . ILE A 1 200 ? -1.998 -16.066 -0.322 1.00 98.81 200 ILE A C 1
ATOM 1489 O O . ILE A 1 200 ? -2.861 -16.945 -0.304 1.00 98.81 200 ILE A O 1
ATOM 1493 N N . GLY A 1 201 ? -1.791 -15.298 -1.390 1.00 98.44 201 GLY A N 1
ATOM 1494 C CA . GLY A 1 201 ? -2.641 -15.315 -2.580 1.00 98.44 201 GLY A CA 1
ATOM 1495 C C . GLY A 1 201 ? -3.895 -14.439 -2.475 1.00 98.44 201 GLY A C 1
ATOM 1496 O O . GLY A 1 201 ? -4.763 -14.511 -3.350 1.00 98.44 201 GLY A O 1
ATOM 1497 N N . GLU A 1 202 ? -4.005 -13.592 -1.448 1.00 98.56 202 GLU A N 1
ATOM 1498 C CA . GLU A 1 202 ? -5.092 -12.616 -1.329 1.00 98.56 202 GLU A CA 1
ATOM 1499 C C . GLU A 1 202 ? -4.978 -11.530 -2.410 1.00 98.56 202 GLU A C 1
ATOM 1501 O O . GLU A 1 202 ? -3.927 -10.925 -2.632 1.00 98.56 202 GLU A O 1
ATOM 1506 N N . VAL A 1 203 ? -6.085 -11.274 -3.105 1.00 98.25 203 VAL A N 1
ATOM 1507 C CA . VAL A 1 203 ? -6.154 -10.349 -4.248 1.00 98.25 203 VAL A CA 1
ATOM 1508 C C . VAL A 1 203 ? -6.486 -8.922 -3.797 1.00 98.25 203 VAL A C 1
ATOM 1510 O O . VAL A 1 203 ? -6.119 -7.948 -4.466 1.00 98.25 203 VAL A O 1
ATOM 1513 N N . CYS A 1 204 ? -7.185 -8.773 -2.670 1.00 98.69 204 CYS A N 1
ATOM 1514 C CA . CYS A 1 204 ? -7.434 -7.479 -2.050 1.00 98.69 204 CYS A CA 1
ATOM 1515 C C . CYS A 1 204 ? -6.116 -6.889 -1.538 1.00 98.69 204 CYS A C 1
ATOM 1517 O O . CYS A 1 204 ? -5.323 -7.552 -0.875 1.00 98.69 204 CYS A O 1
ATOM 1519 N N . THR A 1 205 ? -5.880 -5.603 -1.796 1.00 98.31 205 THR A N 1
ATOM 1520 C CA . THR A 1 205 ? -4.660 -4.936 -1.314 1.00 98.31 205 THR A CA 1
ATOM 1521 C C . THR A 1 205 ? -4.762 -4.467 0.121 1.00 98.31 205 THR A C 1
ATOM 1523 O O . THR A 1 205 ? -3.768 -4.005 0.666 1.00 98.31 205 THR A O 1
ATOM 1526 N N . SER A 1 206 ? -5.951 -4.527 0.714 1.00 98.81 206 SER A N 1
ATOM 1527 C CA . SER A 1 206 ? -6.209 -4.115 2.085 1.00 98.81 206 SER A CA 1
ATOM 1528 C C . SER A 1 206 ? -7.321 -4.982 2.648 1.00 98.81 206 SER A C 1
ATOM 1530 O O . SER A 1 206 ? -8.455 -4.855 2.204 1.00 98.81 206 SER A O 1
ATOM 1532 N N . VAL A 1 207 ? -7.037 -5.873 3.592 1.00 98.94 207 VAL A N 1
ATOM 1533 C CA . VAL A 1 207 ? -8.070 -6.653 4.285 1.00 98.94 207 VAL A CA 1
ATOM 1534 C C . VAL A 1 207 ? -8.161 -6.178 5.721 1.00 98.94 207 VAL A C 1
ATOM 1536 O O . VAL A 1 207 ? -7.263 -6.424 6.521 1.00 98.94 207 VAL A O 1
ATOM 1539 N N . PHE A 1 208 ? -9.238 -5.462 6.032 1.00 98.94 208 PHE A N 1
ATOM 1540 C CA . PHE A 1 208 ? -9.489 -4.936 7.366 1.00 98.94 208 PHE A CA 1
ATOM 1541 C C . PHE A 1 208 ? -9.738 -6.077 8.357 1.00 98.94 208 PHE A C 1
ATOM 1543 O O . PHE A 1 208 ? -10.677 -6.857 8.181 1.00 98.94 208 PHE A O 1
ATOM 1550 N N . ASP A 1 209 ? -8.919 -6.134 9.404 1.00 98.88 209 ASP A N 1
ATOM 1551 C CA . ASP A 1 209 ? -9.044 -7.092 10.498 1.00 98.88 209 ASP A CA 1
ATOM 1552 C C . ASP A 1 209 ? -9.833 -6.455 11.641 1.00 98.88 209 ASP A C 1
ATOM 1554 O O . ASP A 1 209 ? -9.342 -5.607 12.397 1.00 98.88 209 ASP A O 1
ATOM 1558 N N . ALA A 1 210 ? -11.100 -6.847 11.741 1.00 98.69 210 ALA A N 1
ATOM 1559 C CA . ALA A 1 210 ? -12.026 -6.251 12.682 1.00 98.69 210 ALA A CA 1
ATOM 1560 C C . ALA A 1 210 ? -11.679 -6.549 14.141 1.00 98.69 210 ALA A C 1
ATOM 1562 O O . ALA A 1 210 ? -12.013 -5.734 15.004 1.00 98.69 210 ALA A O 1
ATOM 1563 N N . LYS A 1 211 ? -11.023 -7.677 14.430 1.00 98.69 211 LYS A N 1
ATOM 1564 C CA . LYS A 1 211 ? -10.726 -8.109 15.800 1.00 98.69 211 LYS A CA 1
ATOM 1565 C C . LYS A 1 211 ? -9.350 -7.668 16.286 1.00 98.69 211 LYS A C 1
ATOM 1567 O O . LYS A 1 211 ? -9.177 -7.503 17.490 1.00 98.69 211 LYS A O 1
ATOM 1572 N N . ALA A 1 212 ? -8.402 -7.433 15.380 1.00 98.69 212 ALA A N 1
ATOM 1573 C CA . ALA A 1 212 ? -7.056 -6.996 15.745 1.00 98.69 212 ALA A CA 1
ATOM 1574 C C . ALA A 1 212 ? -6.947 -5.488 16.053 1.00 98.69 212 ALA A C 1
ATOM 1576 O O . ALA A 1 212 ? -6.012 -5.061 16.736 1.00 98.69 212 ALA A O 1
ATOM 1577 N N . GLY A 1 213 ? -7.868 -4.660 15.548 1.00 98.50 213 GLY A N 1
ATOM 1578 C CA . GLY A 1 213 ? -7.910 -3.230 15.869 1.00 98.50 213 GLY A CA 1
ATOM 1579 C C . GLY A 1 213 ? -8.478 -2.927 17.261 1.00 98.50 213 GLY A C 1
ATOM 1580 O O . GLY A 1 213 ? -9.110 -3.761 17.906 1.00 98.50 213 GLY A O 1
ATOM 1581 N N . ILE A 1 214 ? -8.243 -1.705 17.745 1.00 98.75 214 ILE A N 1
ATOM 1582 C CA . ILE A 1 214 ? -8.687 -1.265 19.074 1.00 98.75 214 ILE A CA 1
ATOM 1583 C C . ILE A 1 214 ? -8.907 0.251 19.119 1.00 98.75 214 ILE A C 1
ATOM 1585 O O . ILE A 1 214 ? -8.087 1.030 18.630 1.00 98.75 214 ILE A O 1
ATOM 1589 N N . SER A 1 215 ? -9.997 0.687 19.751 1.00 98.38 215 SER A N 1
ATOM 1590 C CA . SER A 1 215 ? -10.254 2.103 20.044 1.00 98.38 215 SER A CA 1
ATOM 1591 C C . SER A 1 215 ? -9.892 2.430 21.487 1.00 98.38 215 SER A C 1
ATOM 1593 O O . SER A 1 215 ? -10.365 1.768 22.407 1.00 98.38 215 SER A O 1
ATOM 1595 N N . LEU A 1 216 ? -9.105 3.489 21.700 1.00 98.50 216 LEU A N 1
ATOM 1596 C CA . LEU A 1 216 ? -8.881 4.034 23.044 1.00 98.50 216 LEU A CA 1
ATOM 1597 C C . LEU A 1 216 ? -10.096 4.846 23.510 1.00 98.50 216 LEU A C 1
ATOM 1599 O O . LEU A 1 216 ? -10.480 4.812 24.674 1.00 98.50 216 LEU A O 1
ATOM 1603 N N . ASN A 1 217 ? -10.672 5.609 22.586 1.00 98.62 217 ASN A N 1
ATOM 1604 C CA . ASN A 1 217 ? -11.903 6.373 22.739 1.00 98.62 217 ASN A CA 1
ATOM 1605 C C . ASN A 1 217 ? -12.503 6.620 21.346 1.00 98.62 217 ASN A C 1
ATOM 1607 O O . ASN A 1 217 ? -11.907 6.248 20.334 1.00 98.62 217 ASN A O 1
ATOM 1611 N N . ASP A 1 218 ? -13.654 7.285 21.286 1.00 98.69 218 ASP A N 1
ATOM 1612 C CA . ASP A 1 218 ? -14.393 7.490 20.036 1.00 98.69 218 ASP A CA 1
ATOM 1613 C C . ASP A 1 218 ? -13.636 8.339 18.992 1.00 98.69 218 ASP A C 1
ATOM 1615 O O . ASP A 1 218 ? -14.001 8.344 17.822 1.00 98.69 218 ASP A O 1
ATOM 1619 N N . ASN A 1 219 ? -12.578 9.061 19.372 1.00 98.69 219 ASN A N 1
ATOM 1620 C CA . ASN A 1 219 ? -11.792 9.899 18.465 1.00 98.69 219 ASN A CA 1
ATOM 1621 C C . ASN A 1 219 ? -10.373 9.376 18.221 1.00 98.69 219 ASN A C 1
ATOM 1623 O O . ASN A 1 219 ? -9.655 9.983 17.430 1.00 98.69 219 ASN A O 1
ATOM 1627 N N . PHE A 1 220 ? -9.933 8.303 18.879 1.00 98.88 220 PHE A N 1
ATOM 1628 C CA . PHE A 1 220 ? -8.567 7.799 18.751 1.00 98.88 220 PHE A CA 1
ATOM 1629 C C . PHE A 1 220 ? -8.551 6.277 18.656 1.00 98.88 220 PHE A C 1
ATOM 1631 O O . PHE A 1 220 ? -8.874 5.570 19.615 1.00 98.88 220 PHE A O 1
ATOM 1638 N N . VAL A 1 221 ? -8.166 5.787 17.478 1.00 98.81 221 VAL A N 1
ATOM 1639 C CA . VAL A 1 221 ? -8.321 4.387 17.084 1.00 98.81 221 VAL A CA 1
ATOM 1640 C C . VAL A 1 221 ? -7.057 3.849 16.425 1.00 98.81 221 VAL A C 1
ATOM 1642 O O . VAL A 1 221 ? -6.335 4.574 15.735 1.00 98.81 221 VAL A O 1
ATOM 1645 N N . LYS A 1 222 ? -6.811 2.559 16.639 1.00 98.94 222 LYS A N 1
ATOM 1646 C CA . LYS A 1 222 ? -5.845 1.739 15.919 1.00 98.94 222 LYS A CA 1
ATOM 1647 C C . LYS A 1 222 ? -6.591 0.765 15.010 1.00 98.94 222 LYS A C 1
ATOM 1649 O O . LYS A 1 222 ? -7.400 -0.023 15.492 1.00 98.94 222 LYS A O 1
ATOM 1654 N N . ILE A 1 223 ? -6.295 0.817 13.716 1.00 98.69 223 ILE A N 1
ATOM 1655 C CA . ILE A 1 223 ? -6.856 -0.047 12.677 1.00 98.69 223 ILE A CA 1
ATOM 1656 C C . ILE A 1 223 ? -5.768 -0.956 12.119 1.00 98.69 223 ILE A C 1
ATOM 1658 O O . ILE A 1 223 ? -4.661 -0.491 11.842 1.00 98.69 223 ILE A O 1
ATOM 1662 N N . ILE A 1 224 ? -6.113 -2.227 11.919 1.00 98.94 224 ILE A N 1
ATOM 1663 C CA . ILE A 1 224 ? -5.234 -3.248 11.357 1.00 98.94 224 ILE A CA 1
ATOM 1664 C C . ILE A 1 224 ? -5.759 -3.669 9.981 1.00 98.94 224 ILE A C 1
ATOM 1666 O O . ILE A 1 224 ? -6.956 -3.912 9.817 1.00 98.94 224 ILE A O 1
ATOM 1670 N N . ALA A 1 225 ? -4.872 -3.728 8.988 1.00 98.94 225 ALA A N 1
ATOM 1671 C CA . ALA A 1 225 ? -5.205 -4.217 7.655 1.00 98.94 225 ALA A CA 1
ATOM 1672 C C . ALA A 1 225 ? -4.087 -5.089 7.074 1.00 98.94 225 ALA A C 1
ATOM 1674 O O . ALA A 1 225 ? -2.942 -4.648 6.949 1.00 98.94 225 ALA A O 1
ATOM 1675 N N . TRP A 1 226 ? -4.426 -6.321 6.708 1.00 98.94 226 TRP A N 1
ATOM 1676 C CA . TRP A 1 226 ? -3.526 -7.273 6.065 1.00 98.94 226 TRP A CA 1
ATOM 1677 C C . TRP A 1 226 ? -3.400 -6.996 4.573 1.00 98.94 226 TRP A C 1
ATOM 1679 O O . TRP A 1 226 ? -4.284 -6.401 3.952 1.00 98.94 226 TRP A O 1
ATOM 1689 N N . TYR A 1 227 ? -2.281 -7.413 3.996 1.00 98.88 227 TYR A N 1
ATOM 1690 C CA . TYR A 1 227 ? -2.077 -7.398 2.559 1.00 98.88 227 TYR A CA 1
ATOM 1691 C C . TYR A 1 227 ? -1.004 -8.400 2.164 1.00 98.88 227 TYR A C 1
ATOM 1693 O O . TYR A 1 227 ? 0.096 -8.414 2.721 1.00 98.88 227 TYR A O 1
ATOM 1701 N N . ASP A 1 228 ? -1.305 -9.189 1.143 1.00 98.88 228 ASP A N 1
ATOM 1702 C CA . ASP A 1 228 ? -0.271 -9.871 0.387 1.00 98.88 228 ASP A CA 1
ATOM 1703 C C . ASP A 1 228 ? 0.504 -8.814 -0.416 1.00 98.88 228 ASP A C 1
ATOM 1705 O O . ASP A 1 228 ? -0.018 -8.157 -1.328 1.00 98.88 228 ASP A O 1
ATOM 1709 N N . ASN A 1 229 ? 1.747 -8.572 -0.002 1.00 98.75 229 ASN A N 1
ATOM 1710 C CA . ASN A 1 229 ? 2.583 -7.534 -0.593 1.00 98.75 229 ASN A CA 1
ATOM 1711 C C . ASN A 1 229 ? 3.077 -7.893 -1.998 1.00 98.75 229 ASN A C 1
ATOM 1713 O O . ASN A 1 229 ? 3.523 -6.984 -2.702 1.00 98.75 229 ASN A O 1
ATOM 1717 N N . GLU A 1 230 ? 3.003 -9.161 -2.402 1.00 98.81 230 GLU A N 1
ATOM 1718 C CA . GLU A 1 230 ? 3.362 -9.621 -3.740 1.00 98.81 230 GLU A CA 1
ATOM 1719 C C . GLU A 1 230 ? 2.115 -9.772 -4.617 1.00 98.81 230 GLU A C 1
ATOM 1721 O O . GLU A 1 230 ? 1.990 -9.089 -5.640 1.00 98.81 230 GLU A O 1
ATOM 1726 N N . TRP A 1 231 ? 1.166 -10.614 -4.212 1.00 98.81 231 TRP A N 1
ATOM 1727 C CA . TRP A 1 231 ? 0.023 -11.029 -5.021 1.00 98.81 231 TRP A CA 1
ATOM 1728 C C . TRP A 1 231 ? -1.038 -9.942 -5.178 1.00 98.81 231 TRP A C 1
ATOM 1730 O O . TRP A 1 231 ? -1.412 -9.592 -6.307 1.00 98.81 231 TRP A O 1
ATOM 1740 N N . GLY A 1 232 ? -1.481 -9.347 -4.068 1.00 98.62 232 GLY A N 1
ATOM 1741 C CA . GLY A 1 232 ? -2.463 -8.265 -4.088 1.00 98.62 232 GLY A CA 1
ATOM 1742 C C . GLY A 1 232 ? -1.935 -7.066 -4.877 1.00 98.62 232 GLY A C 1
ATOM 1743 O O . GLY A 1 232 ? -2.616 -6.528 -5.753 1.00 98.62 232 GLY A O 1
ATOM 1744 N N . TYR A 1 233 ? -0.672 -6.691 -4.647 1.00 98.88 233 TYR A N 1
ATOM 1745 C CA . TYR A 1 233 ? -0.027 -5.602 -5.383 1.00 98.88 233 TYR A CA 1
ATOM 1746 C C . TYR A 1 233 ? 0.098 -5.892 -6.886 1.00 98.88 233 TYR A C 1
ATOM 1748 O O . TYR A 1 233 ? -0.247 -5.038 -7.708 1.00 98.88 233 TYR A O 1
ATOM 1756 N N . SER A 1 234 ? 0.543 -7.096 -7.257 1.00 98.81 234 SER A N 1
ATOM 1757 C CA . SER A 1 234 ? 0.678 -7.505 -8.662 1.00 98.81 234 SER A CA 1
ATOM 1758 C C . SER A 1 234 ? -0.667 -7.513 -9.383 1.00 98.81 234 SER A C 1
ATOM 1760 O O . SER A 1 234 ? -0.769 -7.014 -10.505 1.00 98.81 234 SER A O 1
ATOM 1762 N N . SER A 1 235 ? -1.721 -7.978 -8.710 1.00 98.50 235 SER A N 1
ATOM 1763 C CA . SER A 1 235 ? -3.090 -7.919 -9.224 1.00 98.50 235 SER A CA 1
ATOM 1764 C C . SER A 1 235 ? -3.507 -6.475 -9.532 1.00 98.50 235 SER A C 1
ATOM 1766 O O . SER A 1 235 ? -4.077 -6.213 -10.588 1.00 98.50 235 SER A O 1
ATOM 1768 N N . LYS A 1 236 ? -3.140 -5.497 -8.686 1.00 98.50 236 LYS A N 1
ATOM 1769 C CA . LYS A 1 236 ? -3.462 -4.077 -8.944 1.00 98.50 236 LYS A CA 1
ATOM 1770 C C . LYS A 1 236 ? -2.615 -3.417 -10.012 1.00 98.50 236 LYS A C 1
ATOM 1772 O O . LYS A 1 236 ? -3.096 -2.486 -10.651 1.00 98.50 236 LYS A O 1
ATOM 1777 N N . CYS A 1 237 ? -1.411 -3.916 -10.273 1.00 98.69 237 CYS A N 1
ATOM 1778 C CA . CYS A 1 237 ? -0.670 -3.513 -11.465 1.00 98.69 237 CYS A CA 1
ATOM 1779 C C . CYS A 1 237 ? -1.447 -3.888 -12.738 1.00 98.69 237 CYS A C 1
ATOM 1781 O O . CYS A 1 237 ? -1.547 -3.070 -13.652 1.00 98.69 237 CYS A O 1
ATOM 1783 N N . VAL A 1 238 ? -2.038 -5.088 -12.783 1.00 98.56 238 VAL A N 1
ATOM 1784 C CA . VAL A 1 238 ? -2.874 -5.530 -13.911 1.00 98.56 238 VAL A CA 1
ATOM 1785 C C . VAL A 1 238 ? -4.170 -4.722 -13.983 1.00 98.56 238 VAL A C 1
ATOM 1787 O O . VAL A 1 238 ? -4.480 -4.185 -15.046 1.00 98.56 238 VAL A O 1
ATOM 1790 N N . ASP A 1 239 ? -4.886 -4.564 -12.865 1.00 98.56 239 ASP A N 1
ATOM 1791 C CA . ASP A 1 239 ? -6.129 -3.780 -12.819 1.00 98.56 239 ASP A CA 1
ATOM 1792 C C . ASP A 1 239 ? -5.909 -2.335 -13.297 1.00 98.56 239 ASP A C 1
ATOM 1794 O O . ASP A 1 239 ? -6.725 -1.798 -14.049 1.00 98.56 239 ASP A O 1
ATOM 1798 N N . LEU A 1 240 ? -4.789 -1.708 -12.913 1.00 98.69 240 LEU A N 1
ATOM 1799 C CA . LEU A 1 240 ? -4.441 -0.360 -13.359 1.00 98.69 240 LEU A CA 1
ATOM 1800 C C 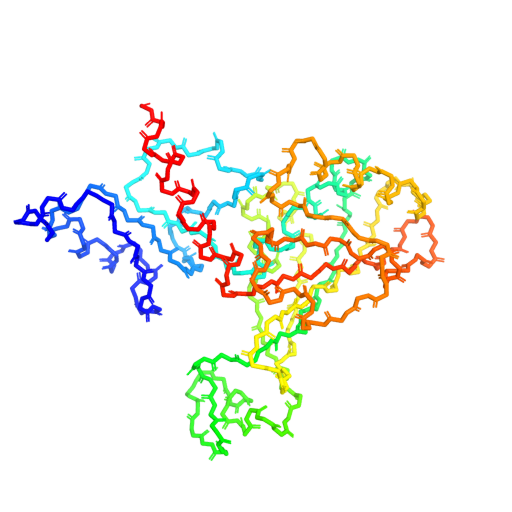. LEU A 1 240 ? -4.186 -0.310 -14.870 1.00 98.69 240 LEU A C 1
ATOM 1802 O O . LEU A 1 240 ? -4.689 0.594 -15.532 1.00 98.69 240 LEU A O 1
ATOM 1806 N N . ILE A 1 241 ? -3.465 -1.283 -15.438 1.00 98.62 241 ILE A N 1
ATOM 1807 C CA . ILE A 1 241 ? -3.248 -1.373 -16.892 1.00 98.62 241 ILE A CA 1
ATOM 1808 C C . ILE A 1 241 ? -4.586 -1.508 -17.631 1.00 98.62 241 ILE A C 1
ATOM 1810 O O . ILE A 1 241 ? -4.827 -0.790 -18.604 1.00 98.62 241 ILE A O 1
ATOM 1814 N N . VAL A 1 242 ? -5.476 -2.382 -17.152 1.00 98.50 242 VAL A N 1
ATOM 1815 C CA . VAL A 1 242 ? -6.818 -2.569 -17.727 1.00 98.50 242 VAL A CA 1
ATOM 1816 C C . VAL A 1 242 ? -7.631 -1.277 -17.640 1.00 98.50 242 VAL A C 1
ATOM 1818 O O . VAL A 1 242 ? -8.240 -0.863 -18.628 1.00 98.50 242 VAL A O 1
ATOM 1821 N N . HIS A 1 243 ? -7.600 -0.593 -16.494 1.00 98.50 243 HIS A N 1
ATOM 1822 C CA . HIS A 1 243 ? -8.264 0.695 -16.326 1.00 98.50 243 HIS A CA 1
ATOM 1823 C C . HIS A 1 243 ? -7.725 1.739 -17.311 1.00 98.50 243 HIS A C 1
ATOM 1825 O O . HIS A 1 243 ? -8.507 2.344 -18.044 1.00 98.50 243 HIS A O 1
ATOM 1831 N N . MET A 1 244 ? -6.403 1.895 -17.404 1.00 98.31 244 MET A N 1
ATOM 1832 C CA . MET A 1 244 ? -5.767 2.830 -18.336 1.00 98.31 244 MET A CA 1
ATOM 1833 C C . MET A 1 244 ? -6.132 2.546 -19.796 1.00 98.31 244 MET A C 1
ATOM 1835 O O . MET A 1 244 ? -6.250 3.485 -20.574 1.00 98.31 244 MET A O 1
ATOM 1839 N N . ALA A 1 245 ? -6.294 1.278 -20.181 1.00 97.69 245 ALA A N 1
ATOM 1840 C CA . ALA A 1 245 ? -6.715 0.896 -21.530 1.00 97.69 245 ALA A CA 1
ATOM 1841 C C . ALA A 1 245 ? -8.199 1.199 -21.809 1.00 97.69 245 ALA A C 1
ATOM 1843 O O . ALA A 1 245 ? -8.586 1.386 -22.962 1.00 97.69 245 ALA A O 1
ATOM 1844 N N . SER A 1 246 ? -9.034 1.253 -20.767 1.00 97.50 246 SER A N 1
ATOM 1845 C CA . SER A 1 246 ? -10.459 1.591 -20.883 1.00 97.50 246 SER A CA 1
ATOM 1846 C C . SER A 1 246 ? -10.728 3.098 -20.995 1.00 97.50 246 SER A C 1
ATOM 1848 O O . SER A 1 246 ? -11.758 3.502 -21.539 1.00 97.50 246 SER A O 1
ATOM 1850 N N . VAL A 1 247 ? -9.808 3.927 -20.492 1.00 94.12 247 VAL A N 1
ATOM 1851 C CA . VAL A 1 247 ? -9.899 5.390 -20.538 1.00 94.12 247 VAL A CA 1
ATOM 1852 C C . VAL A 1 247 ? -9.471 5.870 -21.928 1.00 94.12 247 VAL A C 1
ATOM 1854 O O . VAL A 1 247 ? -8.327 5.669 -22.332 1.00 94.12 247 VAL A O 1
ATOM 1857 N N . LYS A 1 248 ? -10.415 6.469 -22.662 1.00 75.06 248 LYS A N 1
ATOM 1858 C CA . LYS A 1 248 ? -10.219 6.998 -24.021 1.00 75.06 248 LYS A CA 1
ATOM 1859 C C . LYS A 1 248 ? -9.743 8.443 -24.018 1.00 75.06 248 LYS A C 1
ATOM 1861 O O . LYS A 1 248 ? -10.264 9.218 -23.185 1.00 75.06 248 LYS A O 1
#

pLDDT: mean 97.97, std 2.19, range [75.06, 98.94]

Secondary structure (DSSP, 8-state):
-GGGT--EEEE-SSS--SHHHHHHHHHTT-SEEEESS--SSSPB--TTTTGGG----SEEE---HHHHHHHHHHHHHHHHH-EEEEEEEEEE---TTSBSSS---SS-TGGGSBGGG--EEEE-SHHHHHHHHSGGGTTTEEEEEEE-S-SS-EEEEEEEEESS---HHHHHHHHHHHHHTTTTTTEEEE-S---GGGGTT---SEEEEEEEEEEEETTEEEEEEEE-TTHHHHHHHHHHHHHHHH--

Mean predicted aligned error: 2.45 Å

Foldseek 3Di:
DVVVVAAEEEAEPVPQQEPVSQCVVVVVPHQAYEYLEDHPHAQEDAPLQALVVDDLDRYHYPYALLLLAPLVLQCLQCVPFRFQAKEKEKAFEDDPLADCAQDDDPPANQSNHRQQPDFGKAADCSQCCSCSRVVSCHPRYGYIYTYHNDHWKMKMKMKTFTNHFADLVRSLVSLCVCCVPSQPQAEAEDADPDDRVVCVLPQHSWYWHSVPKDAPGRGIIITMTMGGRPRNSVSRSVVSVVSSVVND

Radius of gyration: 18.21 Å; Cα contacts (8 Å, |Δi|>4): 570; chains: 1; bounding box: 47×33×56 Å